Protein AF-A0A7M1PWX0-F1 (afdb_monomer)

Solvent-accessible surface area (backbone atoms only — not comparable to full-atom values): 15291 Å² total; per-residue (Å²): 135,89,79,91,84,85,91,80,89,83,90,82,90,80,91,79,89,76,90,73,91,70,92,72,93,71,89,75,78,78,76,65,87,68,64,78,83,43,59,78,50,74,65,40,50,49,41,42,41,70,54,36,33,81,87,56,74,71,88,86,76,54,69,40,57,57,36,25,55,48,33,40,61,32,26,13,28,59,63,34,69,90,49,68,65,71,74,78,25,64,58,43,74,65,48,28,48,8,37,21,45,44,26,46,77,70,71,73,39,95,39,55,60,69,44,73,69,49,29,50,50,56,35,64,41,43,40,96,89,61,33,38,71,86,45,57,70,76,57,32,39,28,80,100,43,88,62,40,57,49,46,77,77,51,91,72,66,83,78,58,48,86,70,38,36,86,55,56,45,68,54,28,46,50,30,36,39,51,40,44,28,22,47,52,38,33,24,50,74,58,73,64,42,70,70,45,63,78,39,21,26,30,39,46,57,58,34,51,74,74,71,45,62,97,82,44,47,25,38,51,18,26,21,35,34,33,38,40,84,98,48,55,33,68,60,52,46,61,52,39,38,28,14,28,43,10,30,38,34,48,45,96,79,28,25,38,41,21,61,52,97,52,87,44,80,51,109

Secondary structure (DSSP, 8-state):
--------------------------------TTGGGSSPPHHHHHHIIIII-TT--SS---HHHHHHHHHHHHGGG---TT-PPP-SS---HHHHHHHHHHHHHTTS-S-SS--HHHHHHHHHSB-TTS-BTTB-GGGGPPTT-TTHHHHHH---GGGSSTTS-SS-HHHHHHHHHHHHHHHHHHHHHTTSPPEEEEE----HHHHHHTT--TT-GGGGT-EEEEEETTS-HHHHHHHHHTTT-SEEEE-SS-EEEE--SS-EEE-

Nearest PDB structures (foldseek):
  1lbu-assembly1_A  TM=9.040E-01  e=2.452E-13  Streptomyces albus G
  8da2-assembly1_A  TM=6.720E-01  e=4.060E-01  Acinetobacter baumannii
  4xxt-assembly1_A  TM=7.727E-01  e=7.521E-01  Clostridium acetobutylicum ATCC 824

pLDDT: mean 81.63, std 21.68, range [27.86, 98.81]

Structure (mmCIF, N/CA/C/O backbone):
data_AF-A0A7M1PWX0-F1
#
_entry.id   AF-A0A7M1PWX0-F1
#
loop_
_atom_site.group_PDB
_atom_site.id
_atom_site.type_symbol
_atom_site.label_atom_id
_atom_site.label_alt_id
_atom_site.label_comp_id
_atom_site.label_asym_id
_atom_site.label_entity_id
_atom_site.label_seq_id
_atom_site.pdbx_PDB_ins_code
_atom_site.Cartn_x
_atom_site.Cartn_y
_atom_site.Cartn_z
_atom_site.occupancy
_atom_site.B_iso_or_equiv
_atom_site.auth_seq_id
_atom_site.auth_comp_id
_atom_site.auth_asym_id
_atom_site.auth_atom_id
_atom_site.pdbx_PDB_model_num
ATOM 1 N N . MET A 1 1 ? 40.422 -60.542 -54.227 1.00 37.66 1 MET A N 1
ATOM 2 C CA . MET A 1 1 ? 40.991 -61.108 -52.989 1.00 37.66 1 MET A CA 1
ATOM 3 C C . MET A 1 1 ? 39.903 -61.037 -51.916 1.00 37.66 1 MET A C 1
ATOM 5 O O . MET A 1 1 ? 39.468 -59.938 -51.630 1.00 37.66 1 MET A O 1
ATOM 9 N N . HIS A 1 2 ? 39.372 -62.211 -51.530 1.00 35.22 2 HIS A N 1
ATOM 10 C CA . HIS A 1 2 ? 38.538 -62.605 -50.363 1.00 35.22 2 HIS A CA 1
ATOM 11 C C . HIS A 1 2 ? 37.679 -61.579 -49.586 1.00 35.22 2 HIS A C 1
ATOM 13 O O . HIS A 1 2 ? 38.132 -60.493 -49.285 1.00 35.22 2 HIS A O 1
ATOM 19 N N . ARG A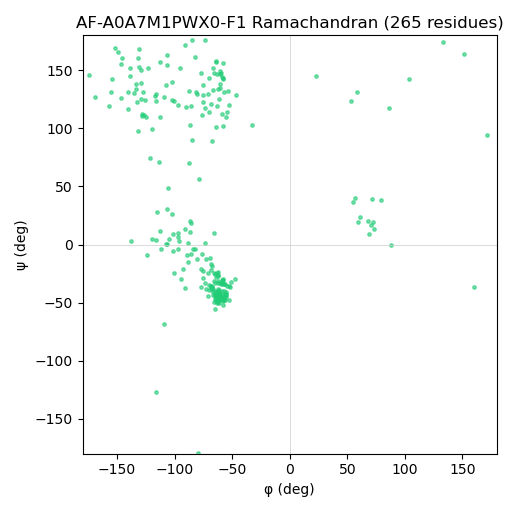 1 3 ? 36.487 -61.874 -49.048 1.00 37.00 3 ARG A N 1
ATOM 20 C CA . ARG A 1 3 ? 35.539 -63.013 -49.016 1.00 37.00 3 ARG A CA 1
ATOM 21 C C . ARG A 1 3 ? 34.306 -62.469 -48.256 1.00 37.00 3 ARG A C 1
ATOM 23 O O . ARG A 1 3 ? 34.465 -61.688 -47.325 1.00 37.00 3 ARG A O 1
ATOM 30 N N . ARG A 1 4 ? 33.091 -62.895 -48.618 1.00 46.12 4 ARG A N 1
ATOM 31 C CA . ARG A 1 4 ? 31.853 -62.671 -47.836 1.00 46.12 4 ARG A CA 1
ATOM 32 C C . ARG A 1 4 ? 31.914 -63.418 -46.500 1.00 46.12 4 ARG A C 1
ATOM 34 O O . ARG A 1 4 ? 32.344 -64.565 -46.533 1.00 46.12 4 ARG A O 1
ATOM 41 N N . VAL A 1 5 ? 31.301 -62.882 -45.437 1.00 42.34 5 VAL A N 1
ATOM 42 C CA . VAL A 1 5 ? 30.575 -63.674 -44.419 1.00 42.34 5 VAL A CA 1
ATOM 43 C C . VAL A 1 5 ? 29.374 -62.867 -43.887 1.00 42.34 5 VAL A C 1
ATOM 45 O O . VAL A 1 5 ? 29.516 -61.723 -43.471 1.00 42.34 5 VAL A O 1
ATOM 48 N N . LYS A 1 6 ? 28.183 -63.480 -43.954 1.00 43.78 6 LYS A N 1
ATOM 49 C CA . LYS A 1 6 ? 26.927 -63.111 -43.268 1.00 43.78 6 LYS A CA 1
ATOM 50 C C . LYS A 1 6 ? 26.850 -63.835 -41.907 1.00 43.78 6 LYS A C 1
ATOM 52 O O . LYS A 1 6 ? 27.563 -64.818 -41.740 1.00 43.78 6 LYS A O 1
ATOM 57 N N . HIS A 1 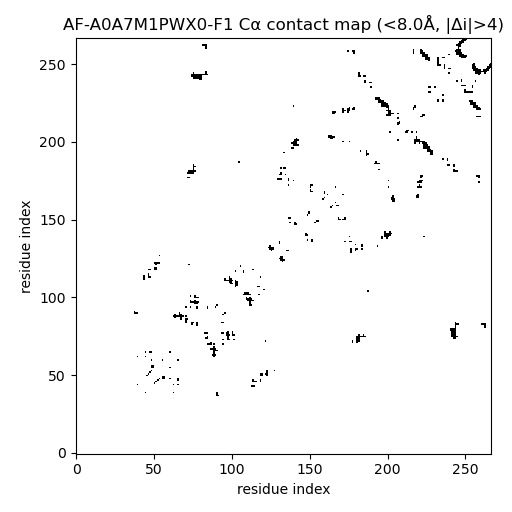7 ? 25.849 -63.460 -41.085 1.00 36.34 7 HIS A N 1
ATOM 58 C CA . HIS A 1 7 ? 25.245 -64.182 -39.927 1.00 36.34 7 HIS A CA 1
ATOM 59 C C . HIS A 1 7 ? 25.698 -63.637 -38.544 1.00 36.34 7 HIS A C 1
ATOM 61 O O . HIS A 1 7 ? 26.853 -63.262 -38.433 1.00 36.34 7 HIS A O 1
ATOM 67 N N . ARG A 1 8 ? 24.927 -63.515 -37.440 1.00 39.69 8 ARG A N 1
ATOM 68 C CA . ARG A 1 8 ? 23.590 -63.928 -36.903 1.00 39.69 8 ARG A CA 1
ATOM 69 C C . ARG A 1 8 ? 23.190 -62.860 -35.846 1.00 39.69 8 ARG A C 1
ATOM 71 O O . ARG A 1 8 ? 24.089 -62.255 -35.284 1.00 39.69 8 ARG A O 1
ATOM 78 N N . ILE A 1 9 ? 21.949 -62.404 -35.652 1.00 32.91 9 ILE A N 1
ATOM 79 C CA . ILE A 1 9 ? 20.767 -63.000 -34.983 1.00 32.91 9 ILE A CA 1
ATOM 80 C C . ILE A 1 9 ? 20.987 -63.510 -33.531 1.00 32.91 9 ILE A C 1
ATOM 82 O O . ILE A 1 9 ? 21.746 -64.448 -33.322 1.00 32.91 9 ILE A O 1
ATOM 86 N N . LEU A 1 10 ? 20.149 -62.950 -32.635 1.00 29.20 10 LEU A N 1
ATOM 87 C CA . LEU A 1 10 ? 19.597 -63.414 -31.338 1.00 29.20 10 LEU A CA 1
ATOM 88 C C . LEU A 1 10 ? 20.361 -63.221 -30.004 1.00 29.20 10 LEU A C 1
ATOM 90 O O . LEU A 1 10 ? 21.365 -63.868 -29.744 1.00 29.20 10 LEU A O 1
ATOM 94 N N . SER A 1 11 ? 19.698 -62.433 -29.140 1.00 31.91 11 SER A N 1
ATOM 95 C CA . SER A 1 11 ? 19.314 -62.682 -27.732 1.00 31.91 11 SER A CA 1
ATOM 96 C C . SER A 1 11 ? 20.359 -63.001 -26.663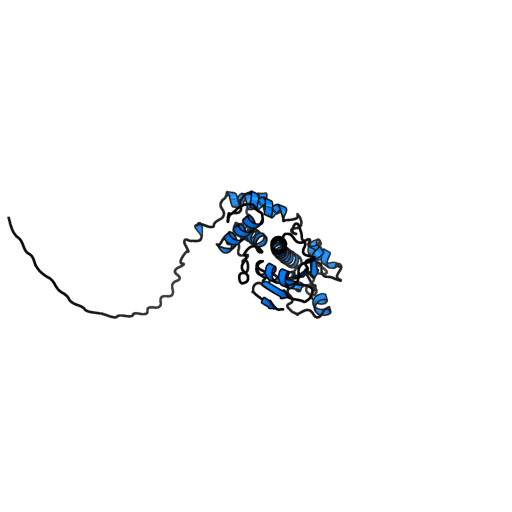 1.00 31.91 11 SER A C 1
ATOM 98 O O . SER A 1 11 ? 21.083 -63.975 -26.787 1.00 31.91 11 SER A O 1
ATOM 100 N N . ILE A 1 12 ? 20.266 -62.296 -25.522 1.00 33.59 12 ILE A N 1
ATOM 101 C CA . ILE A 1 12 ? 20.006 -62.876 -24.185 1.00 33.59 12 ILE A CA 1
ATOM 102 C C . ILE A 1 12 ? 19.708 -61.748 -23.172 1.00 33.59 12 ILE A C 1
ATOM 104 O O . ILE A 1 12 ? 20.459 -60.785 -23.033 1.00 33.59 12 ILE A O 1
ATOM 108 N N . LEU A 1 13 ? 18.570 -61.894 -22.486 1.00 32.25 13 LEU A N 1
ATOM 109 C CA . LEU A 1 13 ? 18.186 -61.229 -21.238 1.00 32.25 13 LEU A CA 1
ATOM 110 C C . LEU A 1 13 ? 19.178 -61.586 -20.116 1.00 32.25 13 LEU A C 1
ATOM 112 O O . LEU A 1 13 ? 19.403 -62.774 -19.903 1.00 32.25 13 LEU A O 1
ATOM 116 N N . LEU A 1 14 ? 19.592 -60.625 -19.285 1.00 29.77 14 LEU A N 1
ATOM 117 C CA . LEU A 1 14 ? 19.627 -60.864 -17.836 1.00 29.77 14 LEU A CA 1
ATOM 118 C C . LEU A 1 14 ? 19.571 -59.552 -17.045 1.00 29.77 14 LEU A C 1
ATOM 120 O O . LEU A 1 14 ? 20.439 -58.690 -17.156 1.00 29.77 14 LEU A O 1
ATOM 124 N N . MET A 1 15 ? 18.519 -59.429 -16.238 1.00 30.41 15 MET A N 1
ATOM 125 C CA . MET A 1 15 ? 18.393 -58.453 -15.163 1.00 30.41 15 MET A CA 1
ATOM 126 C C . MET A 1 15 ? 19.483 -58.679 -14.111 1.00 30.41 15 MET A C 1
ATOM 128 O O . MET A 1 15 ? 19.626 -59.792 -13.614 1.00 30.41 15 MET A O 1
ATOM 132 N N . PHE A 1 16 ? 20.138 -57.605 -13.675 1.00 27.86 16 PHE A N 1
ATOM 133 C CA . PHE A 1 16 ? 20.624 -57.507 -12.302 1.00 27.86 16 PHE A CA 1
ATOM 134 C C . PHE A 1 16 ? 20.105 -56.213 -11.682 1.00 27.86 16 PHE A C 1
ATOM 136 O O . PHE A 1 16 ? 20.463 -55.106 -12.075 1.00 27.86 16 PHE A O 1
ATOM 143 N N . PHE A 1 17 ? 19.212 -56.397 -10.716 1.00 29.45 17 PHE A N 1
ATOM 144 C CA . PHE A 1 17 ? 18.796 -55.405 -9.741 1.00 29.45 17 PHE A CA 1
ATOM 145 C C . PHE A 1 17 ? 19.950 -55.244 -8.744 1.00 29.45 17 PHE A C 1
ATOM 147 O O . PHE A 1 17 ? 20.278 -56.198 -8.045 1.00 29.45 17 PHE A O 1
ATOM 154 N N . ILE A 1 18 ? 20.547 -54.057 -8.645 1.00 30.80 18 ILE A N 1
ATOM 155 C CA . ILE A 1 18 ? 21.206 -53.622 -7.410 1.00 30.80 18 ILE A CA 1
ATOM 156 C C . ILE A 1 18 ? 20.710 -52.209 -7.129 1.00 30.80 18 ILE A C 1
ATOM 158 O O . ILE A 1 18 ? 21.177 -51.227 -7.699 1.00 30.80 18 ILE A O 1
ATOM 162 N N . ALA A 1 19 ? 19.714 -52.138 -6.251 1.00 31.84 19 ALA A N 1
ATOM 163 C CA . ALA A 1 19 ? 19.456 -50.946 -5.475 1.00 31.84 19 ALA A CA 1
ATOM 164 C C . ALA A 1 19 ? 20.603 -50.805 -4.469 1.00 31.84 19 ALA A C 1
ATOM 166 O O . ALA A 1 19 ? 20.750 -51.628 -3.567 1.00 31.84 19 ALA A O 1
ATOM 167 N N . THR A 1 20 ? 21.406 -49.760 -4.615 1.00 32.62 20 THR A N 1
ATOM 168 C CA . THR A 1 20 ? 22.277 -49.269 -3.549 1.00 32.62 20 THR A CA 1
ATOM 169 C C . THR A 1 20 ? 21.878 -47.840 -3.232 1.00 32.62 20 THR A C 1
ATOM 171 O O . THR A 1 20 ? 22.253 -46.880 -3.898 1.00 32.62 20 THR A O 1
ATOM 174 N N . THR A 1 21 ? 21.092 -47.703 -2.169 1.00 33.84 21 THR A N 1
ATOM 175 C CA . THR A 1 21 ? 21.090 -46.506 -1.336 1.00 33.84 21 THR A CA 1
ATOM 176 C C . THR A 1 21 ? 22.516 -46.232 -0.868 1.00 33.84 21 THR A C 1
ATOM 178 O O . THR A 1 21 ? 23.060 -46.991 -0.068 1.00 33.84 21 THR A O 1
ATOM 181 N N . LEU A 1 22 ? 23.093 -45.122 -1.322 1.00 30.34 22 LEU A N 1
ATOM 182 C CA . LEU A 1 22 ? 24.137 -44.423 -0.587 1.00 30.34 22 LEU A CA 1
ATOM 183 C C . LEU A 1 22 ? 23.714 -42.969 -0.397 1.00 30.34 22 LEU A C 1
ATOM 185 O O . LEU A 1 22 ? 23.661 -42.173 -1.332 1.00 30.34 22 LEU A O 1
ATOM 189 N N . LEU A 1 23 ? 23.406 -42.660 0.861 1.00 37.38 23 LEU A N 1
ATOM 190 C CA . LEU A 1 23 ? 23.472 -41.325 1.428 1.00 37.38 23 LEU A CA 1
ATOM 191 C C . LEU A 1 23 ? 24.863 -40.744 1.157 1.00 37.38 23 LEU A C 1
ATOM 193 O O . LEU A 1 23 ? 25.857 -41.271 1.649 1.00 37.38 23 LEU A O 1
ATOM 197 N N . PHE A 1 24 ? 24.915 -39.624 0.445 1.00 33.78 24 PHE A N 1
ATOM 198 C CA . PHE A 1 24 ? 26.012 -38.675 0.572 1.00 33.78 24 PHE A CA 1
ATOM 199 C C . PHE A 1 24 ? 25.434 -37.286 0.820 1.00 33.78 24 PHE A C 1
ATOM 201 O O . PHE A 1 24 ? 24.771 -36.688 -0.025 1.00 33.78 24 PHE A O 1
ATOM 208 N N . ALA A 1 25 ? 25.686 -36.799 2.034 1.00 41.44 25 ALA A N 1
ATOM 209 C CA . ALA A 1 25 ? 25.627 -35.394 2.374 1.00 41.44 25 ALA A CA 1
ATOM 210 C C . ALA A 1 25 ? 26.661 -34.648 1.521 1.00 41.44 25 ALA A C 1
ATOM 212 O O . ALA A 1 25 ? 27.840 -34.992 1.512 1.00 41.44 25 ALA A O 1
ATOM 213 N N . GLY A 1 26 ? 26.213 -33.636 0.792 1.00 31.02 26 GLY A N 1
ATOM 214 C CA . GLY A 1 26 ? 27.075 -32.840 -0.069 1.00 31.02 26 GLY A CA 1
ATOM 215 C C . GLY A 1 26 ? 26.221 -31.924 -0.918 1.00 31.02 26 GLY A C 1
ATOM 216 O O . GLY A 1 26 ? 25.692 -32.332 -1.945 1.00 31.02 26 GLY A O 1
ATOM 217 N N . GLY A 1 27 ? 26.025 -30.698 -0.437 1.00 45.41 27 GLY A N 1
ATOM 218 C CA . GLY A 1 27 ? 25.227 -29.691 -1.116 1.00 45.41 27 GLY A CA 1
ATOM 219 C C . GLY A 1 27 ? 25.723 -29.448 -2.536 1.00 45.41 27 GLY A C 1
ATOM 220 O O . GLY A 1 27 ? 26.750 -28.810 -2.745 1.00 45.41 27 GLY A O 1
ATOM 221 N N . VAL A 1 28 ? 24.938 -29.885 -3.515 1.00 32.72 28 VAL A N 1
ATOM 222 C CA . VAL A 1 28 ? 24.988 -29.313 -4.853 1.00 32.72 28 VAL A CA 1
ATOM 223 C C . VAL A 1 28 ? 24.054 -28.112 -4.828 1.00 32.72 28 VAL A C 1
ATOM 225 O O . VAL A 1 28 ? 22.831 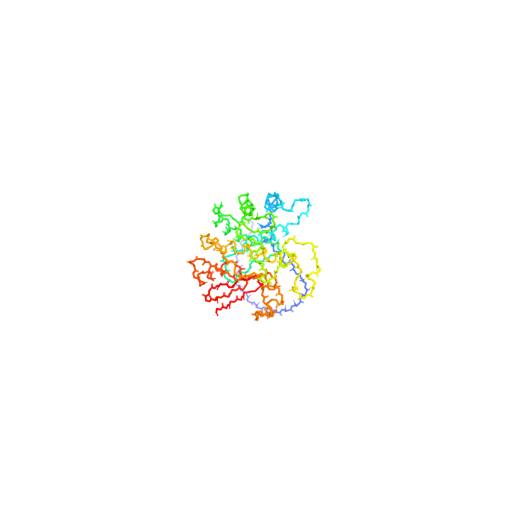-28.244 -4.853 1.00 32.72 28 VAL A O 1
ATOM 228 N N . LYS A 1 29 ? 24.643 -26.914 -4.751 1.00 40.97 29 LYS A N 1
ATOM 229 C CA . LYS A 1 29 ? 23.961 -25.697 -5.187 1.00 40.97 29 LYS A CA 1
ATOM 230 C C . LYS A 1 29 ? 23.602 -25.906 -6.654 1.00 40.97 29 LYS A C 1
ATOM 232 O O . LYS A 1 29 ? 24.452 -25.751 -7.526 1.00 40.97 29 LYS A O 1
ATOM 237 N N . VAL A 1 30 ? 22.341 -26.220 -6.925 1.00 37.59 30 VAL A N 1
ATOM 238 C CA . VAL A 1 30 ? 21.757 -25.920 -8.228 1.00 37.59 30 VAL A CA 1
ATOM 239 C C . VAL A 1 30 ? 21.693 -24.396 -8.292 1.00 37.59 30 VAL A C 1
ATOM 241 O O . VAL A 1 30 ? 20.751 -23.768 -7.812 1.00 37.59 30 VAL A O 1
ATOM 244 N N . ALA A 1 31 ? 22.766 -23.775 -8.782 1.00 39.81 31 ALA A N 1
ATOM 245 C CA . ALA A 1 31 ? 22.735 -22.382 -9.182 1.00 39.81 31 ALA A CA 1
ATOM 246 C C . ALA A 1 31 ? 21.752 -22.294 -10.355 1.00 39.81 31 ALA A C 1
ATOM 248 O O . ALA A 1 31 ? 22.050 -22.703 -11.474 1.00 39.81 31 ALA A O 1
ATOM 249 N N . ASN A 1 32 ? 20.539 -21.842 -10.048 1.00 38.44 32 ASN A N 1
ATOM 250 C CA . ASN A 1 32 ? 19.456 -21.671 -11.000 1.00 38.44 32 ASN A CA 1
ATOM 251 C C . ASN A 1 32 ? 19.899 -20.697 -12.103 1.00 38.44 32 ASN A C 1
ATOM 253 O O . ASN A 1 32 ? 20.034 -19.499 -11.861 1.00 38.44 32 ASN A O 1
ATOM 257 N N . ALA A 1 33 ? 20.057 -21.194 -13.329 1.00 37.03 33 ALA A N 1
ATOM 258 C CA . ALA A 1 33 ? 20.330 -20.405 -14.532 1.00 37.03 33 ALA A CA 1
ATOM 259 C C . ALA A 1 33 ? 19.167 -19.459 -14.941 1.00 37.03 33 ALA A C 1
ATOM 261 O O . ALA A 1 33 ? 19.192 -18.873 -16.016 1.00 37.03 33 ALA A O 1
ATOM 262 N N . GLN A 1 34 ? 18.146 -19.289 -14.089 1.00 38.09 34 GLN A N 1
ATOM 263 C CA . GLN A 1 34 ? 17.049 -18.328 -14.261 1.00 38.09 34 GLN A CA 1
ATOM 264 C C . GLN A 1 34 ? 17.338 -16.933 -13.678 1.00 38.09 34 GLN A C 1
ATOM 266 O O . GLN A 1 34 ? 16.621 -15.989 -14.003 1.00 38.09 34 GLN A O 1
ATOM 271 N N . SER A 1 35 ? 18.357 -16.760 -12.828 1.00 45.56 35 SER A N 1
ATOM 272 C CA . SER A 1 35 ? 18.594 -15.478 -12.142 1.00 45.56 35 SER A CA 1
ATOM 273 C C . SER A 1 35 ? 19.201 -14.382 -13.029 1.00 45.56 35 SER A C 1
ATOM 275 O O . SER A 1 35 ? 19.017 -13.203 -12.734 1.00 45.56 35 SER A O 1
ATOM 277 N N . SER A 1 36 ? 19.872 -14.731 -14.131 1.00 50.00 36 SER A N 1
ATOM 278 C CA . SER A 1 36 ? 20.544 -13.762 -15.013 1.00 50.00 36 SER A CA 1
ATOM 279 C C . SER A 1 36 ? 19.600 -12.986 -15.941 1.00 50.00 36 SER A C 1
ATOM 281 O O . SER A 1 36 ? 19.959 -11.899 -16.383 1.00 50.00 36 SER A O 1
ATOM 283 N N . ASN A 1 37 ? 18.392 -13.490 -16.216 1.00 59.25 37 ASN A N 1
ATOM 284 C CA . ASN A 1 37 ? 17.471 -12.874 -17.185 1.00 59.25 37 ASN A CA 1
ATOM 285 C C . ASN A 1 37 ? 16.580 -11.766 -16.606 1.00 59.25 37 ASN A C 1
ATOM 287 O O . ASN A 1 37 ? 15.891 -11.084 -17.364 1.00 59.25 37 ASN A O 1
ATOM 291 N N . TYR A 1 38 ? 16.586 -11.577 -15.285 1.00 66.81 38 TYR A N 1
ATOM 292 C CA . TYR A 1 38 ? 15.726 -10.596 -14.620 1.00 66.81 38 TYR A CA 1
ATOM 293 C C . TYR A 1 38 ? 16.489 -9.515 -13.846 1.00 66.81 38 TYR A C 1
ATOM 295 O O . TYR A 1 38 ? 15.866 -8.683 -13.191 1.00 66.81 38 TYR A O 1
ATOM 303 N N . ALA A 1 39 ? 17.822 -9.502 -13.926 1.00 78.81 39 ALA A N 1
ATOM 304 C CA . ALA A 1 39 ? 18.622 -8.422 -13.361 1.00 78.81 39 ALA A CA 1
ATOM 305 C C . ALA A 1 39 ? 18.250 -7.076 -14.001 1.00 78.81 39 ALA A C 1
ATOM 307 O O . ALA A 1 39 ? 17.917 -7.010 -15.190 1.00 78.81 39 ALA A O 1
ATOM 308 N N . LEU A 1 40 ? 18.336 -5.994 -13.225 1.00 81.38 40 LEU A N 1
ATOM 309 C CA . LEU A 1 40 ? 18.126 -4.660 -13.774 1.00 81.38 40 LEU A CA 1
ATOM 310 C C . LEU A 1 40 ? 19.255 -4.326 -14.757 1.00 81.38 40 LEU A C 1
ATOM 312 O O . LEU A 1 40 ? 20.442 -4.468 -14.445 1.00 81.38 40 LEU A O 1
ATOM 316 N N . SER A 1 41 ? 18.901 -3.813 -15.933 1.00 83.69 41 SER A N 1
ATOM 317 C CA . SER A 1 41 ? 19.876 -3.208 -16.839 1.00 83.69 41 SER A CA 1
ATOM 318 C C . SER A 1 41 ? 20.502 -1.957 -16.211 1.00 83.69 41 SER A C 1
ATOM 320 O O . SER A 1 41 ? 19.910 -1.307 -15.345 1.00 83.69 41 SER A O 1
ATOM 322 N N . SER A 1 42 ? 21.690 -1.560 -16.676 1.00 83.88 42 SER A N 1
ATOM 323 C CA . SER A 1 42 ? 22.338 -0.315 -16.229 1.00 83.88 42 SER A CA 1
ATOM 324 C C . SER A 1 42 ? 21.445 0.916 -16.432 1.00 83.88 42 SER A C 1
ATOM 326 O O . SER A 1 42 ? 21.460 1.828 -15.608 1.00 83.88 42 SER A O 1
ATOM 328 N N . TYR A 1 43 ? 20.632 0.918 -17.493 1.00 80.50 43 TYR A N 1
ATOM 329 C CA . TYR A 1 43 ? 19.650 1.967 -17.760 1.00 80.50 43 TYR A CA 1
ATOM 330 C C . TYR A 1 43 ? 18.540 1.998 -16.701 1.00 80.50 43 TYR A C 1
ATOM 332 O O . TYR A 1 43 ? 18.284 3.050 -16.123 1.00 80.50 43 TYR A O 1
ATOM 340 N N . GLU A 1 44 ? 17.930 0.854 -16.378 1.00 81.62 44 GLU A N 1
ATOM 341 C CA . GLU A 1 44 ? 16.887 0.777 -15.344 1.00 81.62 44 GLU A CA 1
ATOM 342 C C . GLU A 1 44 ? 17.425 1.178 -13.964 1.00 81.62 44 GLU A C 1
ATOM 344 O O . GLU A 1 44 ? 16.768 1.926 -13.241 1.00 81.62 44 GLU A O 1
ATOM 349 N N . LYS A 1 45 ? 18.649 0.758 -13.613 1.00 80.50 45 LYS A N 1
ATOM 350 C CA . LYS A 1 45 ? 19.318 1.194 -12.374 1.00 80.50 45 LYS A CA 1
ATOM 351 C C . LYS A 1 45 ? 19.457 2.712 -12.323 1.00 80.50 45 LYS A C 1
ATOM 353 O O . LYS A 1 45 ? 19.136 3.324 -11.306 1.00 80.50 45 LYS A O 1
ATOM 358 N N . ASN A 1 46 ? 19.897 3.315 -13.428 1.00 79.31 46 ASN A N 1
ATOM 359 C CA . ASN A 1 46 ? 20.057 4.759 -13.529 1.00 79.31 46 ASN A CA 1
ATOM 360 C C . ASN A 1 46 ? 18.711 5.497 -13.418 1.00 79.31 46 ASN A C 1
ATOM 362 O O . ASN A 1 46 ? 18.630 6.476 -12.676 1.00 79.31 46 ASN A O 1
ATOM 366 N N . LEU A 1 47 ? 17.657 5.008 -14.084 1.00 80.00 47 LEU A N 1
ATOM 367 C CA . LEU A 1 47 ? 16.305 5.565 -13.968 1.00 80.00 47 LEU A CA 1
ATOM 368 C C . LEU A 1 47 ? 15.802 5.518 -12.524 1.00 80.00 47 LEU A C 1
ATOM 370 O O . LEU A 1 47 ? 15.272 6.506 -12.020 1.00 80.00 47 LEU A O 1
ATOM 374 N N . LEU A 1 48 ? 15.969 4.381 -11.849 1.00 79.06 48 LEU A N 1
ATOM 375 C CA . LEU A 1 48 ? 15.508 4.216 -10.475 1.00 79.06 48 LEU A CA 1
ATOM 376 C C . LEU A 1 48 ? 16.242 5.155 -9.515 1.00 79.06 48 LEU A C 1
ATOM 378 O O . LEU A 1 48 ? 15.600 5.875 -8.756 1.00 79.06 48 LEU A O 1
ATOM 382 N N . GLN A 1 49 ? 17.572 5.207 -9.596 1.00 76.38 49 GLN A N 1
ATOM 383 C CA . GLN A 1 49 ? 18.396 6.056 -8.729 1.00 76.38 49 GLN A CA 1
ATOM 384 C C . GLN A 1 49 ? 18.151 7.551 -8.946 1.00 76.38 49 GLN A C 1
ATOM 386 O O . GLN A 1 49 ? 18.059 8.309 -7.986 1.00 76.38 49 GLN A O 1
ATOM 391 N N . ASN A 1 50 ? 18.068 7.991 -10.202 1.00 70.50 50 ASN A N 1
ATOM 392 C CA . ASN A 1 50 ? 18.123 9.421 -10.516 1.00 70.50 50 ASN A CA 1
ATOM 393 C C . ASN A 1 50 ? 16.758 10.042 -10.780 1.00 70.50 50 ASN A C 1
ATOM 395 O O . ASN A 1 50 ? 16.598 11.255 -10.630 1.00 70.50 50 ASN A O 1
ATOM 399 N N . LEU A 1 51 ? 15.785 9.228 -11.185 1.00 66.56 51 LEU A N 1
ATOM 400 C CA . LEU A 1 51 ? 14.435 9.689 -11.446 1.00 66.56 51 LEU A CA 1
ATOM 401 C C . LEU A 1 51 ? 13.513 9.160 -10.367 1.00 66.56 51 LEU A C 1
ATOM 403 O O . LEU A 1 51 ? 13.066 9.978 -9.577 1.00 66.56 51 LEU A O 1
ATOM 407 N N . ALA A 1 52 ? 13.247 7.855 -10.296 1.00 63.38 52 ALA A N 1
ATOM 408 C CA . ALA A 1 52 ? 12.152 7.317 -9.479 1.00 63.38 52 ALA A CA 1
ATOM 409 C C . ALA A 1 52 ? 12.298 7.552 -7.961 1.00 63.38 52 ALA A C 1
ATOM 411 O O . ALA A 1 52 ? 11.293 7.548 -7.257 1.00 63.38 52 ALA A O 1
ATOM 412 N N . PHE A 1 53 ? 13.520 7.741 -7.445 1.00 72.12 53 PHE A N 1
ATOM 413 C CA . PHE A 1 53 ? 13.790 7.858 -6.008 1.00 72.12 53 PHE A CA 1
ATOM 414 C C . PHE A 1 53 ? 14.464 9.190 -5.659 1.00 72.12 53 PHE A C 1
ATOM 416 O O . PHE A 1 53 ? 15.649 9.248 -5.334 1.00 72.12 53 PHE A O 1
ATOM 423 N N . LYS A 1 54 ? 13.685 10.282 -5.672 1.00 62.38 54 LYS A N 1
ATOM 424 C CA . LYS A 1 54 ? 14.156 11.669 -5.437 1.00 62.38 54 LYS A CA 1
ATOM 425 C C . LYS A 1 54 ? 15.067 11.851 -4.207 1.00 62.38 54 LYS A C 1
ATOM 427 O O . LYS A 1 54 ? 15.908 12.750 -4.225 1.00 62.38 54 LYS A O 1
ATOM 432 N N . GLY A 1 55 ? 14.900 11.034 -3.160 1.00 60.06 55 GLY A N 1
ATOM 433 C CA . GLY A 1 55 ? 15.680 11.082 -1.914 1.00 60.06 55 GLY A CA 1
ATOM 434 C C . GLY A 1 55 ? 16.958 10.231 -1.886 1.00 60.06 55 GLY A C 1
ATOM 435 O O . GLY A 1 55 ? 17.734 10.355 -0.946 1.00 60.06 55 GLY A O 1
ATOM 436 N N . TRP A 1 56 ? 17.198 9.380 -2.888 1.00 61.34 56 TRP A N 1
ATOM 437 C CA . TRP A 1 56 ? 18.334 8.446 -2.948 1.00 61.34 56 TRP A CA 1
ATOM 438 C C . TRP A 1 56 ? 19.400 8.927 -3.943 1.00 61.34 56 TRP A C 1
ATOM 440 O O . TRP A 1 56 ? 19.866 8.187 -4.806 1.00 61.34 56 TRP A O 1
ATOM 450 N N . LYS A 1 57 ? 19.784 10.203 -3.836 1.00 55.91 57 LYS A N 1
ATOM 451 C CA . LYS A 1 57 ? 20.832 10.803 -4.672 1.00 55.91 57 LYS A CA 1
ATOM 452 C C . LYS A 1 57 ? 22.209 10.547 -4.049 1.00 55.91 57 LYS A C 1
ATOM 454 O O . LYS A 1 57 ? 22.467 11.005 -2.941 1.00 55.91 57 LYS A O 1
ATOM 459 N N . GLY A 1 58 ? 23.095 9.843 -4.758 1.00 55.03 58 GLY A N 1
ATOM 460 C CA . GLY A 1 58 ? 24.472 9.565 -4.322 1.00 55.03 58 GLY A CA 1
ATOM 461 C C . GLY A 1 58 ? 25.039 8.255 -4.888 1.00 55.03 58 GLY A C 1
ATOM 462 O O . GLY A 1 58 ? 24.296 7.415 -5.391 1.00 55.03 58 GLY A O 1
ATOM 463 N N . PHE A 1 59 ? 26.363 8.074 -4.826 1.00 53.88 59 PHE A N 1
ATOM 464 C CA . PHE A 1 59 ? 27.033 6.842 -5.268 1.00 53.88 59 PHE A CA 1
ATOM 465 C C . PHE A 1 59 ? 26.874 5.709 -4.223 1.00 53.88 59 PHE A C 1
ATOM 467 O O . PHE A 1 59 ? 26.865 5.982 -3.026 1.00 53.88 59 PHE A O 1
ATOM 474 N N . ASN A 1 60 ? 26.798 4.445 -4.680 1.00 65.19 60 ASN A N 1
ATOM 475 C CA . ASN A 1 60 ? 26.696 3.186 -3.899 1.00 65.19 60 ASN A CA 1
ATOM 476 C C . ASN A 1 60 ? 25.326 2.761 -3.317 1.00 65.19 60 ASN A C 1
ATOM 478 O O . ASN A 1 60 ? 25.264 2.139 -2.257 1.00 65.19 60 ASN A O 1
ATOM 482 N N . VAL A 1 61 ? 24.219 2.966 -4.036 1.00 76.56 61 VAL A N 1
ATOM 483 C CA . VAL A 1 61 ? 22.964 2.251 -3.725 1.00 76.56 61 VAL A CA 1
ATOM 484 C C . VAL A 1 61 ? 23.037 0.793 -4.209 1.00 76.56 61 VAL A C 1
ATOM 486 O O . VAL A 1 61 ? 23.328 0.558 -5.385 1.00 76.56 61 VAL A O 1
ATOM 489 N N . ARG A 1 62 ? 22.731 -0.193 -3.347 1.00 85.50 62 ARG A N 1
ATOM 490 C CA . ARG A 1 62 ? 22.679 -1.609 -3.762 1.00 85.50 62 ARG A CA 1
ATOM 491 C C . ARG A 1 62 ? 21.475 -1.853 -4.668 1.00 85.50 62 ARG A C 1
ATOM 493 O O . ARG A 1 62 ? 20.386 -1.346 -4.423 1.00 85.50 62 ARG A O 1
ATOM 500 N N . GLU A 1 63 ? 21.645 -2.709 -5.672 1.00 85.69 63 GLU A N 1
ATOM 501 C CA . GLU A 1 63 ? 20.560 -3.088 -6.588 1.00 85.69 63 GLU A CA 1
ATOM 502 C C . GLU A 1 63 ? 19.335 -3.644 -5.847 1.00 85.69 63 GLU A C 1
ATOM 504 O O . GLU A 1 63 ? 18.211 -3.247 -6.141 1.00 85.69 63 GLU A O 1
ATOM 509 N N . ALA A 1 64 ? 19.556 -4.487 -4.836 1.00 88.44 64 ALA A N 1
ATOM 510 C CA . ALA A 1 64 ? 18.484 -5.051 -4.020 1.00 88.44 64 ALA A CA 1
ATOM 511 C C . ALA A 1 64 ? 17.645 -3.975 -3.310 1.00 88.44 64 ALA A C 1
ATOM 513 O O . ALA A 1 64 ? 16.436 -4.135 -3.174 1.00 88.44 64 ALA A O 1
ATOM 514 N N . ASP A 1 65 ? 18.256 -2.857 -2.906 1.00 87.19 65 ASP A N 1
ATOM 515 C CA . ASP A 1 65 ? 17.530 -1.766 -2.255 1.00 87.19 65 ASP A CA 1
ATOM 516 C C . ASP A 1 65 ? 16.654 -1.001 -3.263 1.00 87.19 65 ASP A C 1
ATOM 518 O O . ASP A 1 65 ? 15.507 -0.673 -2.962 1.00 87.19 65 ASP A O 1
ATOM 522 N N . LEU A 1 66 ? 17.145 -0.792 -4.494 1.00 88.25 66 LEU A N 1
ATOM 523 C CA . LEU A 1 66 ? 16.337 -0.216 -5.580 1.00 88.25 66 LEU A CA 1
ATOM 524 C C . LEU A 1 66 ? 15.141 -1.105 -5.910 1.00 88.25 66 LEU A C 1
ATOM 526 O O . LEU A 1 66 ? 14.030 -0.613 -6.099 1.00 88.25 66 LEU A O 1
ATOM 530 N N . ILE A 1 67 ? 15.374 -2.416 -5.984 1.00 92.12 67 ILE A N 1
ATOM 531 C CA . ILE A 1 67 ? 14.323 -3.388 -6.267 1.00 92.12 67 ILE A CA 1
ATOM 532 C C . ILE A 1 67 ? 13.300 -3.389 -5.133 1.00 92.12 67 ILE A C 1
ATOM 534 O O . ILE A 1 67 ? 12.114 -3.280 -5.420 1.00 92.12 67 ILE A O 1
ATOM 538 N N . ALA A 1 68 ? 13.727 -3.429 -3.869 1.00 93.38 68 ALA A N 1
ATOM 539 C CA . ALA A 1 68 ? 12.823 -3.366 -2.720 1.00 93.38 68 ALA A CA 1
ATOM 540 C C . ALA A 1 68 ? 11.946 -2.104 -2.744 1.00 93.38 68 ALA A C 1
ATOM 542 O O . ALA A 1 68 ? 10.742 -2.164 -2.488 1.00 93.38 68 ALA A O 1
ATOM 543 N N . GLU A 1 69 ? 12.516 -0.965 -3.130 1.00 93.56 69 GLU A N 1
ATOM 544 C CA . GLU A 1 69 ? 11.767 0.276 -3.296 1.00 93.56 69 GLU A CA 1
ATOM 545 C C . GLU A 1 69 ? 10.773 0.220 -4.471 1.00 93.56 69 GLU A C 1
ATOM 547 O O . GLU A 1 69 ? 9.655 0.724 -4.335 1.00 93.56 69 GLU A O 1
ATOM 552 N N . VAL A 1 70 ? 11.095 -0.440 -5.590 1.00 95.56 70 VAL A N 1
ATOM 553 C CA . VAL A 1 70 ? 10.096 -0.734 -6.638 1.00 95.56 70 VAL A CA 1
ATOM 554 C C . VAL A 1 70 ? 8.994 -1.628 -6.079 1.00 95.56 70 VAL A C 1
ATOM 556 O O . VAL A 1 70 ? 7.819 -1.292 -6.220 1.00 95.56 70 VAL A O 1
ATOM 559 N N . GLN A 1 71 ? 9.356 -2.723 -5.405 1.00 97.31 71 GLN A N 1
ATOM 560 C CA . GLN A 1 71 ? 8.422 -3.702 -4.848 1.00 97.31 71 GLN A CA 1
ATOM 561 C C . GLN A 1 71 ? 7.403 -3.049 -3.912 1.00 97.31 71 GLN A C 1
ATOM 563 O O . GLN A 1 71 ? 6.219 -3.359 -3.995 1.00 97.31 71 GLN A O 1
ATOM 568 N N . ILE A 1 72 ? 7.827 -2.095 -3.077 1.00 96.81 72 ILE A N 1
ATOM 569 C CA . ILE A 1 72 ? 6.929 -1.319 -2.211 1.00 96.81 72 ILE A CA 1
ATOM 570 C C . ILE A 1 72 ? 5.897 -0.543 -3.031 1.00 96.81 72 ILE A C 1
ATOM 572 O O . ILE A 1 72 ? 4.705 -0.603 -2.721 1.00 96.81 72 ILE A O 1
ATOM 576 N N . ARG A 1 73 ? 6.340 0.155 -4.082 1.00 97.50 73 ARG A N 1
ATOM 577 C CA . ARG A 1 73 ? 5.481 1.039 -4.879 1.00 97.50 73 ARG A CA 1
ATOM 578 C C . ARG A 1 73 ? 4.540 0.284 -5.811 1.00 97.50 73 ARG A C 1
ATOM 580 O O . ARG A 1 73 ? 3.430 0.740 -6.071 1.00 97.50 73 ARG A O 1
ATOM 587 N N . VAL A 1 74 ? 4.941 -0.904 -6.263 1.00 97.94 74 VAL A N 1
ATOM 588 C CA . VAL A 1 74 ? 4.088 -1.773 -7.087 1.00 97.94 74 VAL A CA 1
ATOM 589 C C . VAL A 1 74 ? 3.343 -2.841 -6.282 1.00 97.94 74 VAL A C 1
ATOM 591 O O . VAL A 1 74 ? 2.612 -3.636 -6.864 1.00 97.94 74 VAL A O 1
ATOM 594 N N . ALA A 1 75 ? 3.464 -2.865 -4.950 1.00 97.56 75 ALA A N 1
ATOM 595 C CA . ALA A 1 75 ? 2.957 -3.965 -4.127 1.00 97.56 75 ALA A CA 1
ATOM 596 C C . ALA A 1 75 ? 1.459 -4.240 -4.299 1.00 97.56 75 ALA A C 1
ATOM 598 O O . ALA A 1 75 ? 1.018 -5.383 -4.234 1.00 97.56 75 ALA A O 1
ATOM 599 N N . GLY A 1 76 ? 0.664 -3.198 -4.541 1.00 97.69 76 GLY A N 1
ATOM 600 C CA . GLY A 1 76 ? -0.770 -3.333 -4.771 1.00 97.69 76 GLY A CA 1
ATOM 601 C C . GLY A 1 76 ? -1.154 -3.915 -6.136 1.00 97.69 76 GLY A C 1
ATOM 602 O O . GLY A 1 76 ? -2.345 -4.034 -6.403 1.00 97.69 76 GLY A O 1
ATOM 603 N N . TRP A 1 77 ? -0.194 -4.270 -6.994 1.00 97.75 77 TRP A N 1
ATOM 604 C CA . TRP A 1 77 ? -0.413 -4.688 -8.385 1.00 97.75 77 TRP A CA 1
ATOM 605 C C . TRP A 1 77 ? -0.093 -6.161 -8.659 1.00 97.75 77 TRP A C 1
ATOM 607 O O . TRP A 1 77 ? -0.077 -6.582 -9.813 1.00 97.75 77 TRP A O 1
ATOM 617 N N . VAL A 1 78 ? 0.109 -6.979 -7.620 1.00 91.88 78 VAL A N 1
ATOM 618 C CA . VAL A 1 78 ? 0.249 -8.442 -7.774 1.00 91.88 78 VAL A CA 1
ATOM 619 C C . VAL A 1 78 ? -1.002 -9.059 -8.424 1.00 91.88 78 VAL A C 1
ATOM 621 O O . VAL A 1 78 ? -0.870 -9.979 -9.230 1.00 91.88 78 VAL A O 1
ATOM 624 N N . ASN A 1 79 ? -2.189 -8.495 -8.145 1.00 90.06 79 ASN A N 1
ATOM 625 C CA . ASN A 1 79 ? -3.495 -8.875 -8.708 1.00 90.06 79 ASN A CA 1
ATOM 626 C C . ASN A 1 79 ? -3.868 -10.349 -8.481 1.00 90.06 79 ASN A C 1
ATOM 628 O O . ASN A 1 79 ? -4.432 -11.004 -9.352 1.00 90.06 79 ASN A O 1
ATOM 632 N N . ASN A 1 80 ? -3.559 -10.861 -7.291 1.00 86.12 80 ASN A N 1
ATOM 633 C CA . ASN A 1 80 ? -3.908 -12.208 -6.856 1.00 86.12 80 ASN A CA 1
ATOM 634 C C . ASN A 1 80 ? -4.317 -12.165 -5.374 1.00 86.12 80 ASN A C 1
ATOM 636 O O . ASN A 1 80 ? -3.627 -11.551 -4.562 1.00 86.12 80 ASN A O 1
ATOM 640 N N . ALA A 1 81 ? -5.456 -12.773 -5.037 1.00 80.81 81 ALA A N 1
ATOM 641 C CA . ALA A 1 81 ? -6.055 -12.704 -3.703 1.00 80.81 81 ALA A CA 1
ATOM 642 C C . ALA A 1 81 ? -5.289 -13.475 -2.619 1.00 80.81 81 ALA A C 1
ATOM 644 O O . ALA A 1 81 ? -5.388 -13.120 -1.435 1.00 80.81 81 ALA A O 1
ATOM 645 N N . ASP A 1 82 ? -4.526 -14.482 -3.044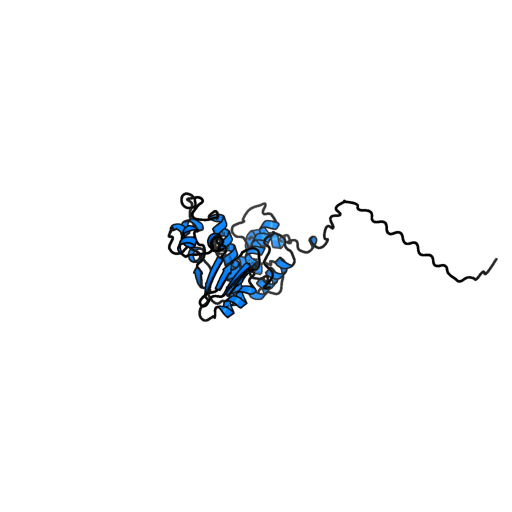 1.00 82.56 82 ASP A N 1
ATOM 646 C CA . ASP A 1 82 ? -3.811 -15.421 -2.179 1.00 82.56 82 ASP A CA 1
ATOM 647 C C . ASP A 1 82 ? -2.294 -15.185 -2.176 1.00 82.56 82 ASP A C 1
ATOM 649 O O . ASP A 1 82 ? -1.551 -15.881 -1.487 1.00 82.56 82 ASP A O 1
ATOM 653 N N . GLU A 1 83 ? -1.822 -14.183 -2.921 1.00 89.38 83 GLU A N 1
ATOM 654 C CA . GLU A 1 83 ? -0.404 -13.871 -3.059 1.00 89.38 83 GLU A CA 1
ATOM 655 C C . GLU A 1 83 ? -0.098 -12.479 -2.507 1.00 89.38 83 GLU A C 1
ATOM 657 O O . GLU A 1 83 ? -0.724 -11.479 -2.870 1.00 89.38 83 GLU A O 1
ATOM 662 N N . LEU A 1 84 ? 0.892 -12.417 -1.620 1.00 93.88 84 LEU A N 1
ATOM 663 C CA . LEU A 1 84 ? 1.394 -11.168 -1.071 1.00 93.88 84 LEU A CA 1
ATOM 664 C C . LEU A 1 84 ? 2.701 -10.798 -1.764 1.00 93.88 84 LEU A C 1
ATOM 666 O O . LEU A 1 84 ? 3.537 -11.658 -2.017 1.00 93.88 84 LEU A O 1
ATOM 670 N N . MET A 1 85 ? 2.866 -9.509 -2.045 1.00 95.31 85 MET A N 1
ATOM 671 C CA . MET A 1 85 ? 4.106 -8.964 -2.571 1.00 95.31 85 MET A CA 1
ATOM 672 C C . MET A 1 85 ? 5.243 -9.154 -1.565 1.00 95.31 85 MET A C 1
ATOM 674 O O . MET A 1 85 ? 5.201 -8.568 -0.473 1.00 95.31 85 MET A O 1
ATOM 678 N N . ASP A 1 86 ? 6.273 -9.884 -1.979 1.00 93.25 86 ASP A N 1
ATOM 679 C CA . ASP A 1 86 ? 7.537 -9.980 -1.263 1.00 93.25 86 ASP A CA 1
ATOM 680 C C . ASP A 1 86 ? 8.354 -8.693 -1.461 1.00 93.25 86 ASP A C 1
ATOM 682 O O . ASP A 1 86 ? 8.416 -8.116 -2.547 1.00 93.25 86 ASP A O 1
ATOM 686 N N . ILE A 1 87 ? 8.960 -8.204 -0.377 1.00 94.50 87 ILE A N 1
ATOM 687 C CA . ILE A 1 87 ? 9.873 -7.050 -0.394 1.00 94.50 87 ILE A CA 1
ATOM 688 C C . ILE A 1 87 ? 11.260 -7.577 -0.021 1.00 94.50 87 ILE A C 1
ATOM 690 O O . ILE A 1 87 ? 11.734 -7.392 1.101 1.00 94.50 87 ILE A O 1
ATOM 694 N N . ASP A 1 88 ? 11.851 -8.328 -0.940 1.00 94.38 88 ASP A N 1
ATOM 695 C CA . ASP A 1 88 ? 13.085 -9.099 -0.759 1.00 94.38 88 ASP A CA 1
ATOM 696 C C . ASP A 1 88 ? 14.269 -8.549 -1.574 1.00 94.38 88 ASP A C 1
ATOM 698 O O . ASP A 1 88 ? 15.393 -9.036 -1.450 1.00 94.38 88 ASP A O 1
ATOM 702 N N . GLY A 1 89 ? 14.037 -7.522 -2.397 1.00 92.94 89 GLY A N 1
ATOM 703 C CA . GLY A 1 89 ? 15.048 -6.964 -3.287 1.00 92.94 89 GLY A CA 1
ATOM 704 C C . GLY A 1 89 ? 15.372 -7.854 -4.488 1.00 92.94 89 GLY A C 1
ATOM 705 O O . GLY A 1 89 ? 16.362 -7.605 -5.176 1.00 92.94 89 GLY A O 1
ATOM 706 N N . TYR A 1 90 ? 14.555 -8.872 -4.769 1.00 92.50 90 TYR A N 1
ATOM 707 C CA . TYR A 1 90 ? 14.707 -9.750 -5.919 1.00 92.50 90 TYR A CA 1
ATOM 708 C C . TYR A 1 90 ? 13.741 -9.368 -7.050 1.00 92.50 90 TYR A C 1
ATOM 710 O O . TYR A 1 90 ? 12.515 -9.329 -6.910 1.00 92.50 90 TYR A O 1
ATOM 718 N N . MET A 1 91 ? 14.294 -9.096 -8.234 1.00 91.75 91 MET A N 1
ATOM 719 C CA . MET A 1 91 ? 13.519 -8.783 -9.438 1.00 91.75 91 MET A CA 1
ATOM 720 C C . MET A 1 91 ? 12.973 -10.076 -10.067 1.00 91.75 91 MET A C 1
ATOM 722 O O . MET A 1 91 ? 13.259 -10.405 -11.207 1.00 91.75 91 MET A O 1
ATOM 726 N N . GLY A 1 92 ? 12.224 -10.866 -9.301 1.00 93.00 92 GLY A N 1
ATOM 727 C CA . GLY A 1 92 ? 11.661 -12.133 -9.760 1.00 93.00 92 GLY A CA 1
ATOM 728 C C . GLY A 1 92 ? 10.391 -11.980 -10.610 1.00 93.00 92 GLY A C 1
ATOM 729 O O . GLY A 1 92 ? 9.886 -10.869 -10.808 1.00 93.00 92 GLY A O 1
ATOM 730 N N . PRO A 1 93 ? 9.803 -13.103 -11.064 1.00 92.62 93 PRO A N 1
ATOM 731 C CA . PRO A 1 93 ? 8.565 -13.108 -11.847 1.00 92.62 93 PRO A CA 1
ATOM 732 C C . PRO A 1 93 ? 7.390 -12.373 -11.184 1.00 92.62 93 PRO A C 1
ATOM 734 O O . PRO A 1 93 ? 6.617 -11.714 -11.878 1.00 92.62 93 PRO A O 1
ATOM 737 N N . GLN A 1 94 ? 7.264 -12.442 -9.852 1.00 94.12 94 GLN A N 1
ATOM 738 C CA . GLN A 1 94 ? 6.237 -11.707 -9.105 1.00 94.12 94 GLN A CA 1
ATOM 739 C C . GLN A 1 94 ? 6.427 -10.190 -9.250 1.00 94.12 94 GLN A C 1
ATOM 741 O O . GLN A 1 94 ? 5.497 -9.492 -9.656 1.00 94.12 94 GLN A O 1
ATOM 746 N N . THR A 1 95 ? 7.643 -9.688 -9.006 1.00 95.62 95 THR A N 1
ATOM 747 C CA . THR A 1 95 ? 7.989 -8.268 -9.166 1.00 95.62 95 THR A CA 1
ATOM 748 C C . THR A 1 95 ? 7.737 -7.785 -10.592 1.00 95.62 95 THR A C 1
ATOM 750 O O . THR A 1 95 ? 7.083 -6.762 -10.793 1.00 95.62 95 THR A O 1
ATOM 753 N N . ARG A 1 96 ? 8.167 -8.557 -11.596 1.00 94.75 96 ARG A N 1
ATOM 754 C CA . ARG A 1 96 ? 7.956 -8.258 -13.024 1.00 94.75 96 ARG A CA 1
ATOM 755 C C . ARG A 1 96 ? 6.466 -8.196 -13.380 1.00 94.75 96 ARG A C 1
ATOM 757 O O . ARG A 1 96 ? 6.027 -7.257 -14.042 1.00 94.75 96 ARG A O 1
ATOM 764 N N . ARG A 1 97 ? 5.659 -9.139 -12.880 1.00 95.50 97 ARG A N 1
ATOM 765 C CA . ARG A 1 97 ? 4.196 -9.131 -13.055 1.00 95.50 97 ARG A CA 1
ATOM 766 C C . ARG A 1 97 ? 3.552 -7.901 -12.414 1.00 95.50 97 ARG A C 1
ATOM 768 O O . ARG A 1 97 ? 2.709 -7.273 -13.048 1.00 95.50 97 ARG A O 1
ATOM 775 N N . ALA A 1 98 ? 3.961 -7.531 -11.202 1.00 97.69 98 ALA A N 1
ATOM 776 C CA . ALA A 1 98 ? 3.447 -6.341 -10.530 1.00 97.69 98 ALA A CA 1
ATOM 777 C C . ALA A 1 98 ? 3.784 -5.051 -11.302 1.00 97.69 98 ALA A C 1
ATOM 779 O O . ALA A 1 98 ? 2.910 -4.205 -11.484 1.00 97.69 98 ALA A O 1
ATOM 780 N N . ILE A 1 99 ? 5.009 -4.933 -11.835 1.00 97.56 99 ILE A N 1
ATOM 781 C CA . ILE A 1 99 ? 5.416 -3.817 -12.709 1.00 97.56 99 ILE A CA 1
ATOM 782 C C . ILE A 1 99 ? 4.554 -3.771 -13.977 1.00 97.56 99 ILE A C 1
ATOM 784 O O . ILE A 1 99 ? 4.043 -2.712 -14.336 1.00 97.56 99 ILE A O 1
ATOM 788 N N . ARG A 1 100 ? 4.344 -4.918 -14.632 1.00 97.56 100 ARG A N 1
ATOM 789 C CA . ARG A 1 100 ? 3.501 -5.029 -15.832 1.00 97.56 100 ARG A CA 1
ATOM 790 C C . ARG A 1 100 ? 2.071 -4.563 -15.577 1.00 97.56 100 ARG A C 1
ATOM 792 O O . ARG A 1 100 ? 1.551 -3.730 -16.313 1.00 97.56 100 ARG A O 1
ATOM 799 N N . ASN A 1 101 ? 1.461 -5.047 -14.498 1.00 98.12 101 ASN A N 1
ATOM 800 C CA . ASN A 1 101 ? 0.103 -4.677 -14.106 1.00 98.12 101 ASN A CA 1
ATOM 801 C C . ASN A 1 101 ? -0.013 -3.186 -13.763 1.00 98.12 101 ASN A C 1
ATOM 803 O O . ASN A 1 101 ? -0.984 -2.547 -14.164 1.00 98.12 101 ASN A O 1
ATOM 807 N N . PHE A 1 102 ? 0.982 -2.627 -13.069 1.00 98.50 102 PHE A N 1
ATOM 808 C CA . PHE A 1 102 ? 1.081 -1.188 -12.832 1.00 98.50 102 PHE A CA 1
ATOM 809 C C . PHE A 1 102 ? 1.127 -0.415 -14.158 1.00 98.50 102 PHE A C 1
ATOM 811 O O . PHE A 1 102 ? 0.316 0.481 -14.380 1.00 98.50 102 PHE A O 1
ATOM 818 N N . ASN A 1 103 ? 2.022 -0.790 -15.074 1.00 98.31 103 ASN A N 1
ATOM 819 C CA . ASN A 1 103 ? 2.182 -0.094 -16.350 1.00 98.31 103 ASN A CA 1
ATOM 820 C C . ASN A 1 103 ? 0.905 -0.132 -17.203 1.00 98.31 103 ASN A C 1
ATOM 822 O O . ASN A 1 103 ? 0.519 0.895 -17.763 1.00 98.31 103 ASN A O 1
ATOM 826 N N . ILE A 1 104 ? 0.209 -1.270 -17.254 1.00 98.00 104 ILE A N 1
ATOM 827 C CA . ILE A 1 104 ? -1.087 -1.380 -17.938 1.00 98.00 104 ILE A CA 1
ATOM 828 C C . ILE A 1 104 ? -2.127 -0.467 -17.281 1.00 98.00 104 ILE A C 1
ATOM 830 O O . ILE A 1 104 ? -2.799 0.294 -17.974 1.00 98.00 104 ILE A O 1
ATOM 834 N N . ALA A 1 105 ? -2.246 -0.502 -15.951 1.00 97.75 105 ALA A N 1
ATOM 835 C CA . ALA A 1 105 ? -3.265 0.257 -15.228 1.00 97.75 105 ALA A CA 1
ATOM 836 C C . ALA A 1 105 ? -3.110 1.780 -15.360 1.00 97.75 105 ALA A C 1
ATOM 838 O O . ALA A 1 105 ? -4.104 2.503 -15.305 1.00 97.75 105 ALA A O 1
ATOM 839 N N . TYR A 1 106 ? -1.882 2.260 -15.559 1.00 97.62 106 TYR A N 1
ATOM 840 C CA . TYR A 1 106 ? -1.576 3.673 -15.787 1.00 97.62 106 TYR A CA 1
ATOM 841 C C . TYR A 1 106 ? -1.436 4.044 -17.274 1.00 97.62 106 TYR A C 1
ATOM 843 O O . TYR A 1 106 ? -1.009 5.155 -17.582 1.00 97.62 106 TYR A O 1
ATOM 851 N N . GLY A 1 107 ? -1.790 3.146 -18.203 1.00 97.62 107 GLY A N 1
ATOM 852 C CA . GLY A 1 107 ? -1.760 3.424 -19.645 1.00 97.62 107 GLY A CA 1
ATOM 853 C C . GLY A 1 107 ? -0.354 3.607 -20.229 1.00 97.62 107 GLY A C 1
ATOM 854 O O . GLY A 1 107 ? -0.206 4.198 -21.293 1.00 97.62 107 GLY A O 1
ATOM 855 N N . ILE A 1 108 ? 0.681 3.118 -19.541 1.00 97.62 108 ILE A N 1
ATOM 856 C CA . ILE A 1 108 ? 2.087 3.217 -19.962 1.00 97.62 108 ILE A CA 1
ATOM 857 C C . ILE A 1 108 ? 2.394 2.199 -21.065 1.00 97.62 108 ILE A C 1
ATOM 859 O O . ILE A 1 108 ? 3.164 2.482 -21.980 1.00 97.62 108 ILE A O 1
ATOM 863 N N . GLY A 1 109 ? 1.790 1.014 -20.978 1.00 96.75 109 GLY A N 1
ATOM 864 C CA . GLY A 1 109 ? 1.949 -0.058 -21.954 1.00 96.75 109 GLY A CA 1
ATOM 865 C C . GLY A 1 109 ? 2.204 -1.415 -21.311 1.00 96.75 109 GLY A C 1
ATOM 866 O O . GLY A 1 109 ? 2.367 -1.546 -20.098 1.00 96.75 109 GLY A O 1
ATOM 867 N N . ASP A 1 110 ? 2.240 -2.440 -22.153 1.00 96.88 110 ASP A N 1
ATOM 868 C CA . ASP A 1 110 ? 2.358 -3.828 -21.729 1.00 96.88 110 ASP A CA 1
ATOM 869 C C . ASP A 1 110 ? 3.828 -4.260 -21.561 1.00 96.88 110 ASP A C 1
ATOM 871 O O . ASP A 1 110 ? 4.382 -5.000 -22.373 1.00 96.88 110 ASP A O 1
ATOM 875 N N . THR A 1 111 ? 4.497 -3.738 -20.530 1.00 94.50 111 THR A N 1
ATOM 876 C CA . THR A 1 111 ? 5.911 -4.031 -20.237 1.00 94.50 111 THR A CA 1
ATOM 877 C C . THR A 1 111 ? 6.130 -4.342 -18.767 1.00 94.50 111 THR A C 1
ATOM 879 O O . THR A 1 111 ? 5.613 -3.658 -17.891 1.00 94.50 111 THR A O 1
ATOM 882 N N . ASP A 1 112 ? 6.944 -5.353 -18.486 1.00 95.06 112 ASP A N 1
ATOM 883 C CA . ASP A 1 112 ? 7.329 -5.786 -17.141 1.00 95.06 112 ASP A CA 1
ATOM 884 C C . ASP A 1 112 ? 8.613 -5.100 -16.630 1.00 95.06 112 ASP A C 1
ATOM 886 O O . ASP A 1 112 ? 9.216 -5.533 -15.646 1.00 95.06 112 ASP A O 1
ATOM 890 N N . ARG A 1 113 ? 9.044 -4.037 -17.321 1.00 93.94 113 ARG A N 1
ATOM 891 C CA . ARG A 1 113 ? 10.250 -3.253 -17.033 1.00 93.94 113 ARG A CA 1
ATOM 892 C C . ARG A 1 113 ? 9.920 -1.892 -16.441 1.00 93.94 113 ARG A C 1
ATOM 894 O O . ARG A 1 113 ? 8.871 -1.311 -16.723 1.00 93.94 113 ARG A O 1
ATOM 901 N N . VAL A 1 114 ? 10.867 -1.346 -15.680 1.00 91.88 114 VAL A N 1
ATOM 902 C CA . VAL A 1 114 ? 10.815 0.057 -15.257 1.00 91.88 114 VAL A CA 1
ATOM 903 C C . VAL A 1 114 ? 11.419 0.916 -16.362 1.00 91.88 114 VAL A C 1
ATOM 905 O O . VAL A 1 114 ? 12.620 1.169 -16.391 1.00 91.88 114 VAL A O 1
ATOM 908 N N . ILE A 1 115 ? 10.578 1.356 -17.295 1.00 90.62 115 ILE A N 1
ATOM 909 C CA . ILE A 1 115 ? 10.980 2.314 -18.330 1.00 90.62 115 ILE A CA 1
ATOM 910 C C . ILE A 1 115 ? 10.858 3.753 -17.812 1.00 90.62 115 ILE A C 1
ATOM 912 O O . ILE A 1 115 ? 10.374 3.993 -16.704 1.00 90.62 115 ILE A O 1
ATOM 916 N N . TYR A 1 116 ? 11.269 4.732 -18.620 1.00 90.19 116 TYR A N 1
ATOM 917 C CA . T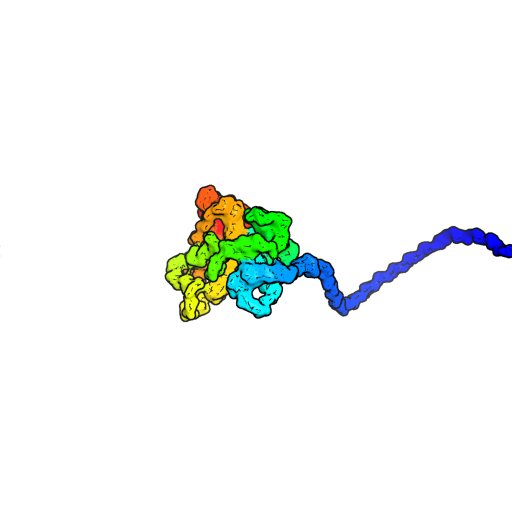YR A 1 116 ? 11.213 6.148 -18.246 1.00 90.19 116 TYR A CA 1
ATOM 918 C C . TYR A 1 116 ? 9.815 6.582 -17.767 1.00 90.19 116 TYR A C 1
ATOM 920 O O . TYR A 1 116 ? 9.685 7.149 -16.683 1.00 90.19 116 TYR A O 1
ATOM 928 N N . SER A 1 117 ? 8.760 6.236 -18.509 1.00 95.50 117 SER A N 1
ATOM 929 C CA . SER A 1 117 ? 7.374 6.554 -18.137 1.00 95.50 117 SER A CA 1
ATOM 930 C C . SER A 1 117 ? 6.920 5.848 -16.851 1.00 95.50 117 SER A C 1
ATOM 932 O O . SER A 1 117 ? 6.192 6.442 -16.058 1.00 95.50 117 SER A O 1
ATOM 934 N N . THR A 1 118 ? 7.401 4.626 -16.584 1.00 96.00 118 THR A N 1
ATOM 935 C CA . THR A 1 118 ? 7.185 3.939 -15.297 1.00 96.00 118 THR A CA 1
ATOM 936 C C . THR A 1 118 ? 7.803 4.740 -14.157 1.00 96.00 118 THR A C 1
ATOM 938 O O . THR A 1 118 ? 7.122 5.044 -13.181 1.00 96.00 118 THR A O 1
ATOM 941 N N . ALA A 1 119 ? 9.070 5.143 -14.295 1.00 92.44 119 ALA A N 1
ATOM 942 C CA . ALA A 1 119 ? 9.767 5.941 -13.288 1.00 92.44 119 ALA A CA 1
ATOM 943 C C . ALA A 1 119 ? 9.087 7.303 -13.051 1.00 92.44 119 ALA A C 1
ATOM 945 O O . ALA A 1 119 ? 8.971 7.741 -11.907 1.00 92.44 119 ALA A O 1
ATOM 946 N N . GLN A 1 120 ? 8.590 7.957 -14.106 1.00 93.31 120 GLN A N 1
ATOM 947 C CA . GLN A 1 120 ? 7.826 9.202 -13.985 1.00 93.31 120 GLN A CA 1
ATOM 948 C C . GLN A 1 120 ? 6.511 9.013 -13.227 1.00 93.31 120 GLN A C 1
ATOM 950 O O . GLN A 1 120 ? 6.197 9.830 -12.366 1.00 93.31 120 GLN A O 1
ATOM 955 N N . MET A 1 121 ? 5.761 7.944 -13.505 1.00 96.44 121 MET A N 1
ATOM 956 C CA . MET A 1 121 ? 4.505 7.683 -12.801 1.00 96.44 121 MET A CA 1
ATOM 957 C C . MET A 1 121 ? 4.742 7.354 -11.324 1.00 96.44 121 MET A C 1
ATOM 959 O O . MET A 1 121 ? 4.068 7.910 -10.461 1.00 96.44 121 MET A O 1
ATOM 963 N N . LEU A 1 122 ? 5.742 6.519 -11.014 1.00 95.38 122 LEU A N 1
ATOM 964 C CA . LEU A 1 122 ? 6.134 6.232 -9.628 1.00 95.38 122 LEU A CA 1
ATOM 965 C C . LEU A 1 122 ? 6.491 7.520 -8.867 1.00 95.38 122 LEU A C 1
ATOM 967 O O . LEU A 1 122 ? 6.043 7.715 -7.744 1.00 95.38 122 LEU A O 1
ATOM 971 N N . ASN A 1 123 ? 7.227 8.428 -9.507 1.00 92.00 123 ASN A N 1
ATOM 972 C CA . ASN A 1 123 ? 7.551 9.741 -8.951 1.00 92.00 123 ASN A CA 1
ATOM 973 C C . ASN A 1 123 ? 6.361 10.672 -8.770 1.00 92.00 123 ASN A C 1
ATOM 975 O O . ASN A 1 123 ? 6.366 11.494 -7.857 1.00 92.00 123 ASN A O 1
ATOM 979 N N . TRP A 1 124 ? 5.421 10.647 -9.712 1.00 94.38 124 TRP A N 1
ATOM 980 C CA . TRP A 1 124 ? 4.234 11.491 -9.666 1.00 94.38 124 TRP A CA 1
ATOM 981 C C . TRP A 1 124 ? 3.316 11.061 -8.520 1.00 94.38 124 TRP A C 1
ATOM 983 O O . TRP A 1 124 ? 2.737 11.904 -7.843 1.00 94.38 124 TRP A O 1
ATOM 993 N N . LEU A 1 125 ? 3.247 9.753 -8.266 1.00 96.50 125 LEU A N 1
ATOM 994 C CA . LEU A 1 125 ? 2.498 9.176 -7.156 1.00 96.50 125 LEU A CA 1
ATOM 995 C C . LEU A 1 125 ? 3.148 9.405 -5.787 1.00 96.50 125 LEU A C 1
ATOM 997 O O . LEU A 1 125 ? 2.484 9.148 -4.790 1.00 96.50 125 LEU A O 1
ATOM 1001 N N . GLU A 1 126 ? 4.402 9.854 -5.705 1.00 94.44 126 GLU A N 1
ATOM 1002 C CA . GLU A 1 126 ? 5.120 10.042 -4.440 1.00 94.44 126 GLU A CA 1
ATOM 1003 C C . GLU A 1 126 ? 5.322 11.524 -4.101 1.00 94.44 126 GLU A C 1
ATOM 1005 O O . GLU A 1 126 ? 5.896 12.306 -4.868 1.00 94.44 126 GLU A O 1
ATOM 1010 N N . ASN A 1 127 ? 4.907 11.894 -2.893 1.00 93.31 127 ASN A N 1
ATOM 1011 C CA . ASN A 1 127 ? 5.155 13.210 -2.323 1.00 93.31 127 ASN A CA 1
ATOM 1012 C C . ASN A 1 127 ? 6.556 13.295 -1.706 1.00 93.31 127 ASN A C 1
ATOM 1014 O O . ASN A 1 127 ? 7.173 12.298 -1.332 1.00 93.31 127 ASN A O 1
ATOM 1018 N N . ASN A 1 128 ? 7.043 14.522 -1.510 1.00 89.38 128 ASN A N 1
ATOM 1019 C CA . ASN A 1 128 ? 8.386 14.773 -0.972 1.00 89.38 128 ASN A CA 1
ATOM 1020 C C . ASN A 1 128 ? 8.607 14.229 0.452 1.00 89.38 128 ASN A C 1
ATOM 1022 O O . ASN A 1 128 ? 9.750 13.997 0.837 1.00 89.38 128 ASN A O 1
ATOM 1026 N N . ASP A 1 129 ? 7.547 14.040 1.244 1.00 88.56 129 ASP A N 1
ATOM 1027 C CA . ASP A 1 129 ? 7.635 13.499 2.606 1.00 88.56 129 ASP A CA 1
ATOM 1028 C C . ASP A 1 129 ? 7.559 11.959 2.666 1.00 88.56 129 ASP A C 1
ATOM 1030 O O . ASP A 1 129 ? 7.615 11.388 3.763 1.00 88.56 129 ASP A O 1
ATOM 1034 N N . GLY A 1 130 ? 7.453 11.305 1.501 1.00 90.62 130 GLY A N 1
ATOM 1035 C CA . GLY A 1 130 ? 7.312 9.859 1.324 1.00 90.62 130 GLY A CA 1
ATOM 1036 C C . GLY A 1 130 ? 5.867 9.351 1.353 1.00 90.62 130 GLY A C 1
ATOM 1037 O O . GLY A 1 130 ? 5.661 8.145 1.234 1.00 90.62 130 GLY A O 1
ATOM 1038 N N . SER A 1 131 ? 4.873 10.225 1.540 1.00 95.75 131 SER A N 1
ATOM 1039 C CA . SER A 1 131 ? 3.458 9.875 1.362 1.00 95.75 131 SER A CA 1
ATOM 1040 C C . SER A 1 131 ? 3.101 9.743 -0.126 1.00 95.75 131 SER A C 1
ATOM 1042 O O . SER A 1 131 ? 3.951 9.980 -0.988 1.00 95.75 131 SER A O 1
ATOM 1044 N N . THR A 1 132 ? 1.869 9.349 -0.454 1.00 97.75 132 THR A N 1
ATOM 1045 C CA . THR A 1 132 ? 1.449 9.201 -1.857 1.00 97.75 132 THR A CA 1
ATOM 1046 C C . THR A 1 132 ? 0.509 10.319 -2.297 1.00 97.75 132 THR A C 1
ATOM 1048 O O . THR A 1 132 ? -0.078 11.018 -1.471 1.00 97.75 132 THR A O 1
ATOM 1051 N N . ALA A 1 133 ? 0.341 10.485 -3.608 1.00 97.56 133 ALA A N 1
ATOM 1052 C CA . ALA A 1 133 ? -0.429 11.563 -4.224 1.00 97.56 133 ALA A CA 1
ATOM 1053 C C . ALA A 1 133 ? -1.846 11.731 -3.645 1.00 97.56 133 ALA A C 1
ATOM 1055 O O . ALA A 1 133 ? -2.349 12.853 -3.586 1.00 97.56 133 ALA A O 1
ATOM 1056 N N . HIS A 1 134 ? -2.486 10.645 -3.200 1.00 98.44 134 HIS A N 1
ATOM 1057 C CA . HIS A 1 134 ? -3.853 10.672 -2.678 1.00 98.44 134 HIS A CA 1
ATOM 1058 C C . HIS A 1 134 ? -3.976 10.291 -1.201 1.00 98.44 134 HIS A C 1
ATOM 1060 O O . HIS A 1 134 ? -5.102 10.209 -0.713 1.00 98.44 134 HIS A O 1
ATOM 1066 N N . PHE A 1 135 ? -2.866 10.054 -0.496 1.00 98.38 135 PHE A N 1
ATOM 1067 C CA . PHE A 1 135 ? -2.885 9.684 0.918 1.00 98.38 135 PHE A CA 1
ATOM 1068 C C . PHE A 1 135 ? -1.754 10.366 1.680 1.00 98.38 135 PHE A C 1
ATOM 1070 O O . PHE A 1 135 ? -0.583 10.066 1.467 1.00 98.38 135 PHE A O 1
ATOM 1077 N N . ASN A 1 136 ? -2.108 11.217 2.640 1.00 96.88 136 ASN A N 1
ATOM 1078 C CA . ASN A 1 136 ? -1.161 11.912 3.511 1.00 96.88 136 ASN A CA 1
ATOM 1079 C C . ASN A 1 136 ? -0.962 11.167 4.835 1.00 96.88 136 ASN A C 1
ATOM 1081 O O . ASN A 1 136 ? -1.883 10.536 5.353 1.00 96.88 136 ASN A O 1
ATOM 1085 N N . PHE A 1 137 ? 0.210 11.303 5.467 1.00 94.44 137 PHE A N 1
ATOM 1086 C CA . PHE A 1 137 ? 0.463 10.690 6.784 1.00 94.44 137 PHE A CA 1
ATOM 1087 C C . PHE A 1 137 ? -0.535 11.142 7.859 1.00 94.44 137 PHE A C 1
ATOM 1089 O O . PHE A 1 137 ? -0.922 10.352 8.724 1.00 94.44 137 PHE A O 1
ATOM 1096 N N . SER A 1 138 ? -0.998 12.391 7.787 1.00 92.69 138 SER A N 1
ATOM 1097 C CA . SER A 1 138 ? -1.995 12.945 8.707 1.00 92.69 138 SER A CA 1
ATOM 1098 C C . SER A 1 138 ? -3.319 12.169 8.709 1.00 92.69 138 SER A C 1
ATOM 1100 O O . SER A 1 138 ? -3.948 12.062 9.759 1.00 92.69 138 SER A O 1
ATOM 1102 N N . GLU A 1 139 ? -3.710 11.549 7.593 1.00 95.38 139 GLU A N 1
ATOM 1103 C CA . GLU A 1 139 ? -4.936 10.741 7.489 1.00 95.38 139 GLU A CA 1
ATOM 1104 C C . GLU A 1 139 ? -4.857 9.439 8.297 1.00 95.38 139 GLU A C 1
ATOM 1106 O O . GLU A 1 139 ? -5.876 8.880 8.704 1.00 95.38 139 GLU A O 1
ATOM 1111 N N . PHE A 1 140 ? -3.638 8.978 8.586 1.00 95.25 140 PHE A N 1
ATOM 1112 C CA . PHE A 1 140 ? -3.376 7.781 9.380 1.00 95.25 140 PHE A CA 1
ATOM 1113 C C . PHE A 1 140 ? -3.079 8.106 10.842 1.00 95.25 140 PHE A C 1
ATOM 1115 O O . PHE A 1 140 ? -2.706 7.207 11.597 1.00 95.25 140 PHE A O 1
ATOM 1122 N N . ALA A 1 141 ? -3.221 9.365 11.260 1.00 89.69 141 ALA A N 1
ATOM 1123 C CA . ALA A 1 141 ? -2.967 9.761 12.634 1.00 89.69 141 ALA A CA 1
ATOM 1124 C C . ALA A 1 141 ? -3.892 9.029 13.627 1.00 89.69 141 ALA A C 1
ATOM 1126 O O . ALA A 1 141 ? -5.062 8.750 13.346 1.00 89.69 141 ALA A O 1
ATOM 1127 N N . CYS A 1 142 ? -3.377 8.744 14.825 1.00 86.50 142 CYS A N 1
ATOM 1128 C CA . CYS A 1 142 ? -4.167 8.147 15.886 1.00 86.50 142 CYS A CA 1
ATOM 1129 C C . CYS A 1 142 ? -5.199 9.167 16.354 1.00 86.50 142 CYS A C 1
ATOM 1131 O O . CYS A 1 142 ? -4.861 10.255 16.825 1.00 86.50 142 CYS A O 1
ATOM 1133 N N . LYS A 1 143 ? -6.476 8.798 16.249 1.00 83.25 143 LYS A N 1
ATOM 1134 C CA . LYS A 1 143 ? -7.576 9.620 16.751 1.00 83.25 143 LYS A CA 1
ATOM 1135 C C . LYS A 1 143 ? -7.424 9.871 18.247 1.00 83.25 143 LYS A C 1
ATOM 1137 O O . LYS A 1 143 ? -6.983 8.994 18.987 1.00 83.25 143 LYS A O 1
ATOM 1142 N N . GLY A 1 144 ? -7.814 11.069 18.678 1.00 69.50 144 GLY A N 1
ATOM 1143 C CA . GLY A 1 144 ? -7.804 11.453 20.090 1.00 69.50 144 GLY A CA 1
ATOM 1144 C C . GLY A 1 144 ? -6.409 11.603 20.701 1.00 69.50 144 GLY A C 1
ATOM 1145 O O . GLY A 1 144 ? -6.315 11.758 21.913 1.00 69.50 144 GLY A O 1
ATOM 1146 N N . ASN A 1 145 ? -5.335 11.563 19.900 1.00 70.00 145 ASN A N 1
ATOM 1147 C CA . ASN A 1 145 ? -3.980 11.791 20.387 1.00 70.00 145 ASN A CA 1
ATOM 1148 C C . ASN A 1 145 ? -3.255 12.865 19.544 1.00 70.00 145 ASN A C 1
ATOM 1150 O O . ASN A 1 145 ? -2.889 12.592 18.392 1.00 70.00 145 ASN A O 1
ATOM 1154 N N . PRO A 1 146 ? -2.998 14.063 20.112 1.00 64.25 146 PRO A N 1
ATOM 1155 C CA . PRO A 1 146 ? -2.365 15.169 19.390 1.00 64.25 146 PRO A CA 1
ATOM 1156 C C . PRO A 1 146 ? -0.897 14.889 19.036 1.00 64.25 146 PRO A C 1
ATOM 1158 O O . PRO A 1 146 ? -0.336 15.539 18.157 1.00 64.25 146 PRO A O 1
ATOM 1161 N N . TYR A 1 147 ? -0.267 13.897 19.668 1.00 68.50 147 TYR A N 1
ATOM 1162 C CA . TYR A 1 147 ? 1.149 13.598 19.484 1.00 68.50 147 TYR A CA 1
ATOM 1163 C C . TYR A 1 147 ? 1.445 12.757 18.245 1.00 68.50 147 TYR A C 1
ATOM 1165 O O . TYR A 1 147 ? 2.618 12.571 17.927 1.00 68.50 147 TYR A O 1
ATOM 1173 N N . THR A 1 148 ? 0.441 12.295 17.486 1.00 70.06 148 THR A N 1
ATOM 1174 C CA . THR A 1 148 ? 0.730 11.499 16.278 1.00 70.06 148 THR A CA 1
ATOM 1175 C C . THR A 1 148 ? 1.522 12.283 15.232 1.00 70.06 148 THR A C 1
ATOM 1177 O O . THR A 1 148 ? 2.327 11.701 14.514 1.00 70.06 148 THR A O 1
ATOM 1180 N N . TRP A 1 149 ? 1.389 13.612 15.208 1.00 70.31 149 TRP A N 1
ATOM 1181 C CA . TRP A 1 149 ? 2.239 14.487 14.398 1.00 70.31 149 TRP A CA 1
ATOM 1182 C C . TRP A 1 149 ? 3.742 14.237 14.627 1.00 70.31 149 TRP A C 1
ATOM 1184 O O . TRP A 1 149 ? 4.518 14.239 13.673 1.00 70.31 149 TRP A O 1
ATOM 1194 N N . SER A 1 150 ? 4.156 13.934 15.867 1.00 65.12 150 SER A N 1
ATOM 1195 C CA . SER A 1 150 ? 5.559 13.634 16.195 1.00 65.12 150 SER A CA 1
ATOM 1196 C C . SER A 1 150 ? 6.076 12.342 15.552 1.00 65.12 150 SER A C 1
ATOM 1198 O O . SER A 1 150 ? 7.273 12.236 15.308 1.00 65.12 150 SER A O 1
ATOM 1200 N N . VAL A 1 151 ? 5.188 11.393 15.222 1.00 68.94 151 VAL A N 1
ATOM 1201 C CA . VAL A 1 151 ? 5.547 10.170 14.484 1.00 68.94 151 VAL A CA 1
ATOM 1202 C C . VAL A 1 151 ? 5.899 10.494 13.031 1.00 68.94 151 VAL A C 1
ATOM 1204 O O . VAL A 1 151 ? 6.781 9.868 12.449 1.00 68.94 151 VAL A O 1
ATOM 1207 N N . TRP A 1 152 ? 5.218 11.479 12.446 1.00 76.88 152 TRP A N 1
ATOM 1208 C CA . TRP A 1 152 ? 5.333 11.809 11.028 1.00 76.88 152 TRP A CA 1
ATOM 1209 C C . TRP A 1 152 ? 6.409 12.861 10.732 1.00 76.88 152 TRP A C 1
ATOM 1211 O O . TRP A 1 152 ? 7.102 12.740 9.717 1.00 76.88 152 TRP A O 1
ATOM 1221 N N . TYR A 1 153 ? 6.557 13.862 11.609 1.00 69.00 153 TYR A N 1
ATOM 1222 C CA . TYR A 1 153 ? 7.282 15.106 11.309 1.00 69.00 153 TYR A CA 1
ATOM 1223 C C . TYR A 1 153 ? 8.206 15.613 12.441 1.00 69.00 153 TYR A C 1
ATOM 1225 O O . TYR A 1 153 ? 8.769 16.697 12.313 1.00 69.00 153 TYR A O 1
ATOM 1233 N N . GLY A 1 154 ? 8.352 14.893 13.564 1.00 63.00 154 GLY A N 1
ATOM 1234 C CA . GLY A 1 154 ? 9.001 15.407 14.785 1.00 63.00 154 GLY A CA 1
ATOM 1235 C C . GLY A 1 154 ? 10.336 14.757 15.182 1.00 63.00 154 GLY A C 1
ATOM 1236 O O . GLY A 1 154 ? 10.623 13.615 14.842 1.00 63.00 154 GLY A O 1
ATOM 1237 N N . THR A 1 155 ? 11.130 15.499 15.968 1.00 52.16 155 THR A N 1
ATOM 1238 C CA . THR A 1 155 ? 12.516 15.197 16.393 1.00 52.16 155 THR A CA 1
ATOM 1239 C C . THR A 1 155 ? 12.672 14.731 17.850 1.00 52.16 155 THR A C 1
ATOM 1241 O O . THR A 1 155 ? 13.802 14.553 18.299 1.00 52.16 155 THR A O 1
ATOM 1244 N N . SER A 1 156 ? 11.593 14.531 18.624 1.00 50.06 156 SER A N 1
ATOM 1245 C CA . SER A 1 156 ? 11.708 14.245 20.069 1.00 50.06 156 SER A CA 1
ATOM 1246 C C . SER A 1 156 ? 11.265 12.822 20.463 1.00 50.06 156 SER A C 1
ATOM 1248 O O . SER A 1 156 ? 10.068 12.529 20.479 1.00 50.06 156 SER A O 1
ATOM 1250 N N . PRO A 1 157 ? 12.202 11.937 20.863 1.00 52.81 157 PRO A N 1
ATOM 1251 C CA . PRO A 1 157 ? 11.922 10.564 21.302 1.00 52.81 157 PRO A CA 1
ATOM 1252 C C . PRO A 1 157 ? 11.181 10.454 22.645 1.00 52.81 157 PRO A C 1
ATOM 1254 O O . PRO A 1 157 ? 10.740 9.365 23.011 1.00 52.81 157 PRO A O 1
ATOM 1257 N N . LYS A 1 158 ? 11.054 11.549 23.414 1.00 49.56 158 LYS A N 1
ATOM 1258 C CA . LYS A 1 158 ? 10.667 11.484 24.837 1.00 49.56 158 LYS A CA 1
ATOM 1259 C C . LYS A 1 158 ? 9.246 10.965 25.100 1.00 49.56 158 LYS A C 1
ATOM 1261 O O . LYS A 1 158 ? 9.020 10.398 26.161 1.00 49.56 158 LYS A O 1
ATOM 1266 N N . GLN A 1 159 ? 8.313 11.084 24.153 1.00 51.19 159 GLN A N 1
ATOM 1267 C CA . GLN A 1 159 ? 6.940 10.558 24.295 1.00 51.19 159 GLN A CA 1
ATOM 1268 C C . GLN A 1 159 ? 6.688 9.234 23.560 1.00 51.19 159 GLN A C 1
ATOM 1270 O O . GLN A 1 159 ? 5.628 8.633 23.716 1.00 51.19 159 GLN A O 1
ATOM 1275 N N . LEU A 1 160 ? 7.666 8.749 22.792 1.00 52.81 160 LEU A N 1
ATOM 1276 C CA . LEU A 1 160 ? 7.602 7.466 22.080 1.00 52.81 160 LEU A CA 1
ATOM 1277 C C . LEU A 1 160 ? 8.394 6.373 22.809 1.00 52.81 160 LEU A C 1
ATOM 1279 O O . LEU A 1 160 ? 8.555 5.273 22.283 1.00 52.81 160 LEU A O 1
ATOM 1283 N N . SER A 1 161 ? 8.843 6.677 24.034 1.00 49.03 161 SER A N 1
ATOM 1284 C CA . SER A 1 161 ? 9.379 5.709 24.986 1.00 49.03 161 SER A CA 1
ATOM 1285 C C . SER A 1 161 ? 8.454 4.490 25.060 1.00 49.03 161 SER A C 1
ATOM 1287 O O . SER A 1 161 ? 7.232 4.632 25.181 1.00 49.03 161 SER A O 1
ATOM 1289 N N . TYR A 1 162 ? 9.060 3.310 24.911 1.00 48.56 162 TYR A N 1
ATOM 1290 C CA . TYR A 1 162 ? 8.456 1.979 24.944 1.00 48.56 162 TYR A CA 1
ATOM 1291 C C . TYR A 1 162 ? 7.257 1.917 25.908 1.00 48.56 162 TYR A C 1
ATOM 1293 O O . TYR A 1 162 ? 7.419 1.882 27.123 1.00 48.56 162 TYR A O 1
ATOM 1301 N N . GLY A 1 163 ? 6.037 1.938 25.366 1.00 53.88 163 GLY A N 1
ATOM 1302 C CA . GLY A 1 163 ? 4.804 1.934 26.166 1.00 53.88 163 GLY A CA 1
ATOM 1303 C C . GLY A 1 163 ? 3.578 2.441 25.410 1.00 53.88 163 GLY A C 1
ATOM 1304 O O . GLY A 1 163 ? 2.491 1.876 25.534 1.00 53.88 163 GLY A O 1
ATOM 1305 N N . TRP A 1 164 ? 3.759 3.451 24.554 1.00 63.09 164 TRP A N 1
ATOM 1306 C CA . TRP A 1 164 ? 2.676 4.008 23.731 1.00 63.09 164 TRP A CA 1
ATOM 1307 C C . TRP A 1 164 ? 2.613 3.392 22.331 1.00 63.09 164 TRP A C 1
ATOM 1309 O O . TRP A 1 164 ? 1.531 3.267 21.767 1.00 63.09 164 TRP A O 1
ATOM 1319 N N . SER A 1 165 ? 3.742 2.947 21.781 1.00 65.00 165 SER A N 1
ATOM 1320 C CA . SER A 1 165 ? 3.847 2.222 20.507 1.00 65.00 165 SER A CA 1
ATOM 1321 C C . SER A 1 165 ? 4.664 0.945 20.711 1.00 65.00 165 SER A C 1
ATOM 1323 O O . SER A 1 165 ? 5.553 0.916 21.562 1.00 65.00 165 SER A O 1
ATOM 1325 N N . LYS A 1 166 ? 4.384 -0.108 19.929 1.00 71.38 166 LYS A N 1
ATOM 1326 C CA . LYS A 1 166 ? 5.223 -1.322 19.891 1.00 71.38 166 LYS A CA 1
ATOM 1327 C C . LYS A 1 166 ? 6.473 -1.156 19.013 1.00 71.38 166 LYS A C 1
ATOM 1329 O O . LYS A 1 166 ? 7.344 -2.015 19.051 1.00 71.38 166 LYS A O 1
ATOM 1334 N N . LEU A 1 167 ? 6.537 -0.096 18.204 1.00 81.44 167 LEU A N 1
ATOM 1335 C CA . LEU A 1 167 ? 7.595 0.169 17.225 1.00 81.44 167 LEU A CA 1
ATOM 1336 C C . LEU A 1 167 ? 8.124 1.604 17.336 1.00 81.44 167 LEU A C 1
ATOM 1338 O O . LEU A 1 167 ? 7.426 2.495 17.829 1.00 81.44 167 LEU A O 1
ATOM 1342 N N . SER A 1 168 ? 9.328 1.833 16.805 1.00 82.56 168 SER A N 1
ATOM 1343 C CA . SER A 1 168 ? 9.883 3.179 16.642 1.00 82.56 168 SER A CA 1
ATOM 1344 C C . SER A 1 168 ? 9.052 4.023 15.659 1.00 82.56 168 SER A C 1
ATOM 1346 O O . SER A 1 168 ? 8.381 3.466 14.784 1.00 82.56 168 SER A O 1
ATOM 1348 N N . PRO A 1 169 ? 9.118 5.363 15.740 1.00 81.44 169 PRO A N 1
ATOM 1349 C CA . PRO A 1 169 ? 8.389 6.255 14.834 1.00 81.44 169 PRO A CA 1
ATOM 1350 C C . PRO A 1 169 ? 8.681 5.995 13.356 1.00 81.44 169 PRO A C 1
ATOM 1352 O O . PRO A 1 169 ? 7.756 5.863 12.561 1.00 81.44 169 PRO A O 1
ATOM 1355 N N . ASN A 1 170 ? 9.958 5.816 13.006 1.00 84.25 170 ASN A N 1
ATOM 1356 C CA . ASN A 1 170 ? 10.375 5.530 11.633 1.00 84.25 170 ASN A CA 1
ATOM 1357 C C . ASN A 1 170 ? 9.804 4.200 11.127 1.00 84.25 170 ASN A C 1
ATOM 1359 O O . ASN A 1 170 ? 9.375 4.119 9.981 1.00 84.25 170 ASN A O 1
ATOM 1363 N N . ALA A 1 171 ? 9.742 3.172 11.979 1.00 88.06 171 ALA A N 1
ATOM 1364 C CA . ALA A 1 171 ? 9.149 1.891 11.605 1.00 88.06 171 ALA A CA 1
ATOM 1365 C C . ALA A 1 171 ? 7.628 1.998 11.396 1.00 88.06 171 ALA A C 1
ATOM 1367 O O . ALA A 1 171 ? 7.094 1.394 10.467 1.00 88.06 171 ALA A O 1
ATOM 1368 N N . VAL A 1 172 ? 6.926 2.787 12.217 1.00 89.56 172 VAL A N 1
ATOM 1369 C CA . VAL A 1 172 ? 5.496 3.078 12.010 1.00 89.56 172 VAL A CA 1
ATOM 1370 C C . VAL A 1 172 ? 5.287 3.857 10.709 1.00 89.56 172 VAL A C 1
ATOM 1372 O O . VAL A 1 172 ? 4.434 3.473 9.911 1.00 89.56 172 VAL A O 1
ATOM 1375 N N . LYS A 1 173 ? 6.085 4.905 10.468 1.00 90.88 173 LYS A N 1
ATOM 1376 C CA . LYS A 1 173 ? 6.051 5.715 9.240 1.00 90.88 173 LYS A CA 1
ATOM 1377 C C . LYS A 1 173 ? 6.277 4.876 7.992 1.00 90.88 173 LYS A C 1
ATOM 1379 O O . LYS A 1 173 ? 5.488 4.962 7.057 1.00 90.88 173 LYS A O 1
ATOM 1384 N N . GLU A 1 174 ? 7.270 3.998 8.008 1.00 93.62 174 GLU A N 1
ATOM 1385 C CA . GLU A 1 174 ? 7.538 3.099 6.888 1.00 93.62 174 GLU A CA 1
ATOM 1386 C C . GLU A 1 174 ? 6.407 2.080 6.665 1.00 93.62 174 GLU A C 1
ATOM 1388 O O . GLU A 1 174 ? 6.004 1.838 5.528 1.00 93.62 174 GLU A O 1
ATOM 1393 N N . ASN A 1 175 ? 5.825 1.517 7.730 1.00 96.50 175 ASN A N 1
ATOM 1394 C CA . ASN A 1 175 ? 4.675 0.617 7.592 1.00 96.50 175 ASN A CA 1
ATOM 1395 C C . ASN A 1 175 ? 3.454 1.327 6.988 1.00 96.50 175 ASN A C 1
ATOM 1397 O O . ASN A 1 175 ? 2.787 0.755 6.122 1.00 96.50 175 ASN A O 1
ATOM 1401 N N . VAL A 1 176 ? 3.196 2.575 7.393 1.00 97.62 176 VAL A N 1
ATOM 1402 C CA . VAL A 1 176 ? 2.112 3.384 6.824 1.00 97.62 176 VAL A CA 1
ATOM 1403 C C . VAL A 1 176 ? 2.395 3.729 5.363 1.00 97.62 176 VAL A C 1
ATOM 1405 O O . VAL A 1 176 ? 1.499 3.581 4.536 1.00 97.62 176 VAL A O 1
ATOM 1408 N N . ARG A 1 177 ? 3.636 4.076 5.000 1.00 97.38 177 ARG A N 1
ATOM 1409 C CA . ARG A 1 177 ? 4.020 4.287 3.595 1.00 97.38 177 ARG A CA 1
ATOM 1410 C C . ARG A 1 177 ? 3.727 3.054 2.736 1.00 97.38 177 ARG A C 1
ATOM 1412 O O . ARG A 1 177 ? 3.101 3.154 1.684 1.00 97.38 177 ARG A O 1
ATOM 1419 N N . ARG A 1 178 ? 4.117 1.862 3.198 1.00 97.88 178 ARG A N 1
ATOM 1420 C CA . ARG A 1 178 ? 3.842 0.590 2.496 1.00 97.88 178 ARG A CA 1
ATOM 1421 C C . ARG A 1 178 ? 2.350 0.284 2.366 1.00 97.88 178 ARG A C 1
ATOM 1423 O O . ARG A 1 178 ? 1.939 -0.383 1.413 1.00 97.88 178 ARG A O 1
ATOM 1430 N N . LEU A 1 179 ? 1.551 0.726 3.335 1.00 98.56 179 LEU A N 1
ATOM 1431 C CA . LEU A 1 179 ? 0.098 0.622 3.298 1.00 98.56 179 LEU A CA 1
ATOM 1432 C C . LEU A 1 179 ? -0.502 1.584 2.258 1.00 98.56 179 LEU A C 1
ATOM 1434 O O . LEU A 1 179 ? -1.345 1.155 1.472 1.00 98.56 179 LEU A O 1
ATOM 1438 N N . MET A 1 180 ? -0.029 2.835 2.196 1.00 98.75 180 MET A N 1
ATOM 1439 C CA . MET A 1 180 ? -0.473 3.842 1.219 1.00 98.75 180 MET A CA 1
ATOM 1440 C C . MET A 1 180 ? -0.304 3.365 -0.226 1.00 98.75 180 MET A C 1
ATOM 1442 O O . MET A 1 180 ? -1.242 3.465 -1.006 1.00 98.75 180 MET A O 1
ATOM 1446 N N . TRP A 1 181 ? 0.823 2.742 -0.579 1.00 98.56 181 TRP A N 1
ATOM 1447 C CA . TRP A 1 181 ? 1.034 2.235 -1.944 1.00 98.56 181 TRP A CA 1
ATOM 1448 C C . TRP A 1 181 ? 0.037 1.148 -2.374 1.00 98.56 181 TRP A C 1
ATOM 1450 O O . TRP A 1 181 ? -0.375 1.091 -3.533 1.00 98.56 181 TRP A O 1
ATOM 1460 N N . ARG A 1 182 ? -0.423 0.305 -1.443 1.00 98.56 182 ARG A N 1
ATOM 1461 C CA . ARG A 1 182 ? -1.505 -0.655 -1.725 1.00 98.56 182 ARG A CA 1
ATOM 1462 C C . ARG A 1 182 ? -2.866 0.033 -1.821 1.00 98.56 182 ARG A C 1
ATOM 1464 O O . ARG A 1 182 ? -3.711 -0.390 -2.610 1.00 98.56 182 ARG A O 1
ATOM 1471 N N . LEU A 1 183 ? -3.075 1.097 -1.046 1.00 98.75 183 LEU A N 1
ATOM 1472 C CA . LEU A 1 183 ? -4.276 1.927 -1.124 1.00 98.75 183 LEU A CA 1
ATOM 1473 C C . LEU A 1 183 ? -4.349 2.722 -2.435 1.00 98.75 183 LEU A C 1
ATOM 1475 O O . LEU A 1 183 ? -5.438 2.819 -2.990 1.00 98.75 183 LEU A O 1
ATOM 1479 N N . GLU A 1 184 ? -3.230 3.204 -2.984 1.00 98.69 184 GLU A N 1
ATOM 1480 C CA . GLU A 1 184 ? -3.173 3.809 -4.326 1.00 98.69 184 GLU A CA 1
ATOM 1481 C C . GLU A 1 184 ? -3.634 2.820 -5.399 1.00 98.69 184 GLU A C 1
ATOM 1483 O O . GLU A 1 184 ? -4.509 3.129 -6.207 1.00 98.69 184 GLU A O 1
ATOM 1488 N N . ALA A 1 185 ? -3.132 1.582 -5.357 1.00 98.56 185 ALA A N 1
ATOM 1489 C CA . ALA A 1 185 ? -3.581 0.546 -6.283 1.00 98.56 185 ALA A CA 1
ATOM 1490 C C . ALA A 1 185 ? -5.079 0.236 -6.125 1.00 98.56 185 ALA A C 1
ATOM 1492 O O . ALA A 1 185 ? -5.805 0.130 -7.115 1.00 98.56 185 ALA A O 1
ATOM 1493 N N . LEU A 1 186 ? -5.569 0.128 -4.882 1.00 98.56 186 LEU A N 1
ATOM 1494 C CA . LEU A 1 186 ? -6.994 -0.063 -4.602 1.00 98.56 186 LEU A CA 1
ATOM 1495 C C . LEU A 1 186 ? -7.843 1.105 -5.128 1.00 98.56 186 LEU A C 1
ATOM 1497 O O . LEU A 1 186 ? -8.888 0.875 -5.734 1.00 98.56 186 LEU A O 1
ATOM 1501 N N . ARG A 1 187 ? -7.390 2.349 -4.939 1.00 98.69 187 ARG A N 1
ATOM 1502 C CA . ARG A 1 187 ? -8.048 3.562 -5.441 1.00 98.69 187 ARG A CA 1
ATOM 1503 C C . ARG A 1 187 ? -8.218 3.483 -6.957 1.00 98.69 187 ARG A C 1
ATOM 1505 O O . ARG A 1 187 ? -9.322 3.694 -7.457 1.00 98.69 187 ARG A O 1
ATOM 1512 N N . THR A 1 188 ? -7.161 3.116 -7.681 1.00 98.12 188 THR A N 1
ATOM 1513 C CA . THR A 1 188 ? -7.201 2.946 -9.141 1.00 98.12 188 THR A CA 1
ATOM 1514 C C . THR A 1 188 ? -8.158 1.823 -9.555 1.00 98.12 188 THR A C 1
ATOM 1516 O O . THR A 1 188 ? -9.010 2.039 -10.416 1.00 98.12 188 THR A O 1
ATOM 1519 N N . LYS A 1 189 ? -8.120 0.662 -8.885 1.00 97.44 189 LYS A N 1
ATOM 1520 C CA . LYS A 1 189 ? -9.038 -0.475 -9.131 1.00 97.44 189 LYS A CA 1
ATOM 1521 C C . LYS A 1 189 ? -10.509 -0.151 -8.871 1.00 97.44 189 LYS A C 1
ATOM 1523 O O . LYS A 1 189 ? -11.398 -0.746 -9.473 1.00 97.44 189 LYS A O 1
ATOM 1528 N N . LEU A 1 190 ? -10.779 0.817 -8.000 1.00 97.75 190 LEU A N 1
ATOM 1529 C CA . LEU A 1 190 ? -12.115 1.353 -7.745 1.00 97.75 190 LEU A CA 1
ATOM 1530 C C . LEU A 1 190 ? -12.491 2.493 -8.708 1.00 97.75 190 LEU A C 1
ATOM 1532 O O . LEU A 1 190 ? -13.380 3.289 -8.402 1.00 97.75 190 LEU A O 1
ATOM 1536 N N . GLY A 1 191 ? -11.827 2.590 -9.863 1.00 97.25 191 GLY A N 1
ATOM 1537 C CA . GLY A 1 191 ? -12.104 3.608 -10.874 1.00 97.25 191 GLY A CA 1
ATOM 1538 C C . GLY A 1 191 ? -11.648 5.000 -10.448 1.00 97.25 191 GLY A C 1
ATOM 1539 O O . GLY A 1 191 ? -12.362 5.970 -10.673 1.00 97.25 191 GLY A O 1
ATOM 1540 N N . ASN A 1 192 ? -10.488 5.097 -9.792 1.00 97.50 192 ASN A N 1
ATOM 1541 C CA . ASN A 1 192 ? -9.947 6.344 -9.238 1.00 97.50 192 ASN A CA 1
ATOM 1542 C C . ASN A 1 192 ? -10.835 7.005 -8.163 1.00 97.50 192 ASN A C 1
ATOM 1544 O O . ASN A 1 192 ? -10.731 8.207 -7.916 1.00 97.50 192 ASN A O 1
ATOM 1548 N N . SER A 1 193 ? -11.688 6.224 -7.493 1.00 97.62 193 SER A N 1
ATOM 1549 C CA . SER A 1 193 ? -12.583 6.725 -6.443 1.00 97.62 193 SER A CA 1
ATOM 1550 C C . SER A 1 193 ? -11.808 7.100 -5.171 1.00 97.62 193 SER A C 1
ATOM 1552 O O . SER A 1 193 ? -11.078 6.249 -4.659 1.00 97.62 193 SER A O 1
ATOM 1554 N N . PRO A 1 194 ? -11.991 8.307 -4.596 1.00 98.19 194 PRO A N 1
ATOM 1555 C CA . PRO A 1 194 ? -11.347 8.692 -3.341 1.00 98.19 194 PRO A CA 1
ATOM 1556 C C . PRO A 1 194 ? -11.667 7.727 -2.192 1.00 98.19 194 PRO A C 1
ATOM 1558 O O . PRO A 1 194 ? -12.833 7.416 -1.930 1.00 98.19 194 PRO A O 1
ATOM 1561 N N . ILE A 1 195 ? -10.630 7.284 -1.481 1.00 98.75 195 ILE A N 1
ATOM 1562 C CA . ILE A 1 195 ? -10.754 6.395 -0.323 1.00 98.75 195 ILE A CA 1
ATOM 1563 C C . ILE A 1 195 ? -10.599 7.223 0.948 1.00 98.75 195 ILE A C 1
ATOM 1565 O O . ILE A 1 195 ? -9.588 7.885 1.145 1.00 98.75 195 ILE A O 1
ATOM 1569 N N . LYS A 1 196 ? -11.585 7.150 1.842 1.00 98.56 196 LYS A N 1
ATOM 1570 C CA . LYS A 1 196 ? -11.523 7.786 3.158 1.00 98.56 196 LYS A CA 1
ATOM 1571 C C . LYS A 1 196 ? -10.915 6.827 4.173 1.00 98.56 196 LYS A C 1
ATOM 1573 O O . LYS A 1 196 ? -11.530 5.806 4.494 1.00 98.56 196 LYS A O 1
ATOM 1578 N N . VAL A 1 197 ? -9.779 7.203 4.756 1.00 98.44 197 VAL A N 1
ATOM 1579 C CA . VAL A 1 197 ? -9.218 6.538 5.940 1.00 98.44 197 VAL A CA 1
ATOM 1580 C C . VAL A 1 197 ? -10.008 6.978 7.172 1.00 98.44 197 VAL A C 1
ATOM 1582 O O . VAL A 1 197 ? -9.997 8.135 7.583 1.00 98.44 197 VAL A O 1
ATOM 1585 N N . THR A 1 198 ? -10.757 6.052 7.763 1.00 96.56 198 THR A N 1
ATOM 1586 C CA . THR A 1 198 ? -11.533 6.305 8.986 1.00 96.56 198 THR A CA 1
ATOM 1587 C C . THR A 1 198 ? -10.768 5.951 10.253 1.00 96.56 198 THR A C 1
ATOM 1589 O O . THR A 1 198 ? -11.101 6.468 11.317 1.00 96.56 198 THR A O 1
ATOM 1592 N N . SER A 1 199 ? -9.742 5.108 10.170 1.00 96.06 199 SER A N 1
ATOM 1593 C CA . SER A 1 199 ? -8.818 4.820 11.266 1.00 96.06 199 SER A CA 1
ATOM 1594 C C . SER A 1 199 ? -7.494 4.335 10.690 1.00 96.06 199 SER A C 1
ATOM 1596 O O . SER A 1 199 ? -7.512 3.450 9.845 1.00 96.06 199 SER A O 1
ATOM 1598 N N . GLY A 1 200 ? -6.368 4.891 11.137 1.00 95.88 200 GLY A N 1
ATOM 1599 C CA . GLY A 1 200 ? -5.024 4.481 10.718 1.00 95.88 200 GLY A CA 1
ATOM 1600 C C . GLY A 1 200 ? -4.211 3.908 11.876 1.00 95.88 200 GLY A C 1
ATOM 1601 O O . GLY A 1 200 ? -4.667 3.008 12.578 1.00 95.88 200 GLY A O 1
ATOM 1602 N N . PHE A 1 201 ? -3.013 4.438 12.107 1.00 93.50 201 PHE A N 1
ATOM 1603 C CA . PHE A 1 201 ? -2.181 4.051 13.242 1.00 93.50 201 PHE A CA 1
ATOM 1604 C C . PHE A 1 201 ? -2.909 4.277 14.576 1.00 93.50 201 PHE A C 1
ATOM 1606 O O . PHE A 1 201 ? -3.631 5.257 14.759 1.00 93.50 201 PHE A O 1
ATOM 1613 N N . ARG A 1 202 ? -2.707 3.365 15.530 1.00 91.06 202 ARG A N 1
ATOM 1614 C CA . ARG A 1 202 ? -3.224 3.491 16.897 1.00 91.06 202 ARG A CA 1
ATOM 1615 C C . ARG A 1 202 ? -2.093 3.310 17.892 1.00 91.06 202 ARG A C 1
ATOM 1617 O O . ARG A 1 202 ? -1.395 2.304 17.849 1.00 91.06 202 ARG A O 1
ATOM 1624 N N . TYR A 1 203 ? -1.976 4.213 18.858 1.00 86.94 203 TYR A N 1
ATOM 1625 C CA . TYR A 1 203 ? -1.163 3.928 20.038 1.00 86.94 203 TYR A CA 1
ATOM 1626 C C . TYR A 1 203 ? -1.723 2.707 20.781 1.00 86.94 203 TYR A C 1
ATOM 1628 O O . TYR A 1 203 ? -2.929 2.456 20.775 1.00 86.94 203 TYR A O 1
ATOM 1636 N N . TYR A 1 204 ? -0.854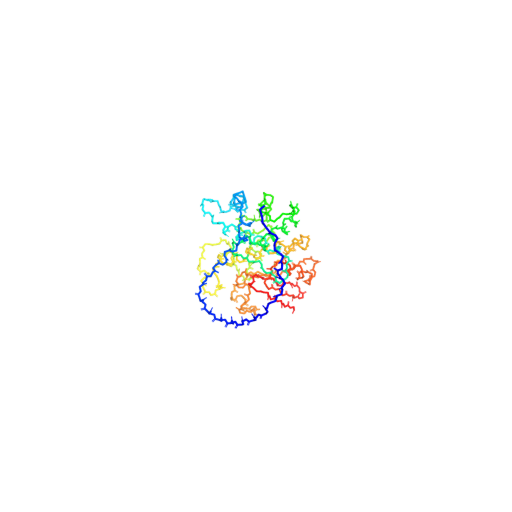 1.950 21.445 1.00 85.06 204 TYR A N 1
ATOM 1637 C CA . TYR A 1 204 ? -1.219 0.772 22.227 1.00 85.06 204 TYR A CA 1
ATOM 1638 C C . TYR A 1 204 ? -2.274 1.093 23.296 1.00 85.06 204 TYR A C 1
ATOM 1640 O O . TYR A 1 204 ? -3.258 0.365 23.432 1.00 85.06 204 TYR A O 1
ATOM 1648 N N . THR A 1 205 ? -2.107 2.210 24.007 1.00 84.81 205 THR A N 1
ATOM 1649 C CA . THR A 1 205 ? -3.043 2.695 25.033 1.00 84.81 205 THR A CA 1
ATOM 1650 C C . THR A 1 205 ? -4.410 3.025 24.444 1.00 84.81 205 THR A C 1
ATOM 1652 O O . THR A 1 205 ? -5.417 2.526 24.940 1.00 84.81 205 THR A O 1
ATOM 1655 N N . TYR A 1 206 ? -4.446 3.778 23.341 1.00 86.94 206 TYR A N 1
ATOM 1656 C CA . TYR A 1 206 ? -5.683 4.095 22.628 1.00 86.94 206 TYR A CA 1
ATOM 1657 C C . TYR A 1 206 ? -6.372 2.829 22.106 1.00 86.94 206 TYR A C 1
ATOM 1659 O O . TYR A 1 206 ? -7.566 2.642 22.315 1.00 86.94 206 TYR A O 1
ATOM 1667 N N . ASN A 1 207 ? -5.616 1.909 21.495 1.00 91.25 207 ASN A N 1
ATOM 1668 C CA . ASN A 1 207 ? -6.146 0.632 21.025 1.00 91.25 207 ASN A CA 1
ATOM 1669 C C . ASN A 1 207 ? -6.767 -0.173 22.177 1.00 91.25 207 ASN A C 1
ATOM 1671 O O . ASN A 1 207 ? -7.860 -0.697 22.011 1.00 91.25 207 ASN A O 1
ATOM 1675 N N . LYS A 1 208 ? -6.116 -0.234 23.347 1.00 90.31 208 LYS A N 1
ATOM 1676 C CA . LYS A 1 208 ? -6.671 -0.884 24.544 1.00 90.31 208 LYS A CA 1
ATOM 1677 C C . LYS A 1 208 ? -7.940 -0.181 25.038 1.00 90.31 208 LYS A C 1
ATOM 1679 O O . LYS A 1 208 ? -8.905 -0.862 25.365 1.00 90.31 208 LYS A O 1
ATOM 1684 N N . GLN A 1 209 ? -7.945 1.153 25.075 1.00 89.69 209 GLN A N 1
ATOM 1685 C CA . GLN A 1 209 ? -9.080 1.960 25.533 1.00 89.69 209 GLN A CA 1
ATOM 1686 C C . GLN A 1 209 ? -10.347 1.694 24.712 1.00 89.69 209 GLN A C 1
ATOM 1688 O O . GLN A 1 209 ? -11.428 1.596 25.279 1.00 89.69 209 GLN A O 1
ATOM 1693 N N . ILE A 1 210 ? -10.215 1.534 23.393 1.00 91.19 210 ILE A N 1
ATOM 1694 C CA . ILE A 1 210 ? -11.349 1.239 22.502 1.00 91.19 210 ILE A CA 1
ATOM 1695 C C . ILE A 1 210 ? -11.660 -0.265 22.383 1.00 91.19 210 ILE A C 1
ATOM 1697 O O . ILE A 1 210 ? -12.400 -0.664 21.488 1.00 91.19 210 ILE A O 1
ATOM 1701 N N . GLY A 1 211 ? -11.062 -1.118 23.225 1.00 93.12 211 GLY A N 1
ATOM 1702 C CA . GLY A 1 211 ? -11.280 -2.570 23.199 1.00 93.12 211 GLY A CA 1
ATOM 1703 C C . GLY A 1 211 ? -10.639 -3.299 22.010 1.00 93.12 211 GLY A C 1
ATOM 1704 O O . GLY A 1 211 ? -11.034 -4.412 21.673 1.00 93.12 211 GLY A O 1
ATOM 1705 N N . GLY A 1 212 ? -9.653 -2.693 21.349 1.00 91.50 212 GLY A N 1
ATOM 1706 C CA . GLY A 1 212 ? -8.958 -3.279 20.207 1.00 91.50 212 GLY A CA 1
ATOM 1707 C C . GLY A 1 212 ? -8.118 -4.508 20.571 1.00 91.50 212 GLY A C 1
ATOM 1708 O O . GLY A 1 212 ? -7.570 -4.629 21.668 1.00 91.50 212 GLY A O 1
ATOM 1709 N N . ALA A 1 213 ? -7.947 -5.414 19.605 1.00 92.56 213 ALA A N 1
ATOM 1710 C CA . ALA A 1 213 ? -7.173 -6.640 19.789 1.00 92.56 213 ALA A CA 1
ATOM 1711 C C . ALA A 1 213 ? -5.714 -6.363 20.207 1.00 92.56 213 ALA A C 1
ATOM 1713 O O . ALA A 1 213 ? -5.068 -5.441 19.701 1.00 92.56 213 ALA A O 1
ATOM 1714 N N . LYS A 1 214 ? -5.155 -7.218 21.078 1.00 89.81 214 LYS A N 1
ATOM 1715 C CA . LYS A 1 214 ? -3.779 -7.092 21.616 1.00 89.81 214 LYS A CA 1
ATOM 1716 C C . LYS A 1 214 ? -2.682 -7.077 20.537 1.00 89.81 214 LYS A C 1
ATOM 1718 O O . LYS A 1 214 ? -1.629 -6.462 20.726 1.00 89.81 214 LYS A O 1
ATOM 1723 N N . ASN A 1 215 ? -2.937 -7.749 19.415 1.00 89.75 215 ASN A N 1
ATOM 1724 C CA . ASN A 1 215 ? -2.043 -7.848 18.255 1.00 89.75 215 ASN A CA 1
ATOM 1725 C C . ASN A 1 215 ? -2.643 -7.176 17.006 1.00 89.75 215 ASN A C 1
ATOM 1727 O O . ASN A 1 215 ? -2.359 -7.576 15.877 1.00 89.75 215 ASN A O 1
ATOM 1731 N N . SER A 1 216 ? -3.489 -6.160 17.216 1.00 94.12 216 SER A N 1
ATOM 1732 C CA . SER A 1 216 ? -4.072 -5.338 16.153 1.00 94.12 216 SER A CA 1
ATOM 1733 C C . SER A 1 216 ? -2.988 -4.766 15.242 1.00 94.12 216 SER A C 1
ATOM 1735 O O . SER A 1 216 ? -2.016 -4.190 15.721 1.00 94.12 216 SER A O 1
ATOM 1737 N N . GLN A 1 217 ? -3.160 -4.874 13.925 1.00 97.06 217 GLN A N 1
ATOM 1738 C CA . GLN A 1 217 ? -2.188 -4.350 12.962 1.00 97.06 217 GLN A CA 1
ATOM 1739 C C . GLN A 1 217 ? -2.120 -2.808 12.959 1.00 97.06 217 GLN A C 1
ATOM 1741 O O . GLN A 1 217 ? -1.092 -2.233 12.593 1.00 97.06 217 GLN A O 1
ATOM 1746 N N . HIS A 1 218 ? -3.145 -2.128 13.490 1.00 96.06 218 HIS A N 1
ATOM 1747 C CA . HIS A 1 218 ? -3.134 -0.674 13.683 1.00 96.06 218 HIS A CA 1
ATOM 1748 C C . HIS A 1 218 ? -2.007 -0.206 14.614 1.00 96.06 218 HIS A C 1
ATOM 1750 O O . HIS A 1 218 ? -1.446 0.863 14.386 1.00 96.06 218 HIS A O 1
ATOM 1756 N N . ILE A 1 219 ? -1.627 -1.000 15.627 1.00 93.12 219 ILE A N 1
ATOM 1757 C CA . ILE A 1 219 ? -0.574 -0.606 16.589 1.00 93.12 219 ILE A CA 1
ATOM 1758 C C . ILE A 1 219 ? 0.843 -0.713 16.022 1.00 93.12 219 ILE A C 1
ATOM 1760 O O . ILE A 1 219 ? 1.804 -0.287 16.660 1.00 93.12 219 ILE A O 1
ATOM 1764 N N . TYR A 1 220 ? 0.968 -1.285 14.826 1.00 93.38 220 TYR A N 1
ATOM 1765 C CA . TYR A 1 220 ? 2.217 -1.395 14.084 1.00 93.38 220 TYR A CA 1
ATOM 1766 C C . TYR A 1 220 ? 2.267 -0.423 12.894 1.00 93.38 220 TYR A C 1
ATOM 1768 O O . TYR A 1 220 ? 3.243 -0.433 12.153 1.00 93.38 220 TYR A O 1
ATOM 1776 N N . GLY A 1 221 ? 1.226 0.393 12.675 1.00 94.38 221 GLY A N 1
ATOM 1777 C CA . GLY A 1 221 ? 1.109 1.238 11.478 1.00 94.38 221 GLY A CA 1
ATOM 1778 C C . GLY A 1 221 ? 0.843 0.444 10.198 1.00 94.38 221 GLY A C 1
ATOM 1779 O O . GLY A 1 221 ? 1.059 0.949 9.106 1.00 94.38 221 GLY A O 1
ATOM 1780 N N . LYS A 1 222 ? 0.407 -0.814 10.320 1.00 97.25 222 LYS A N 1
ATOM 1781 C CA . LYS A 1 222 ? 0.209 -1.725 9.187 1.00 97.25 222 LYS A CA 1
ATOM 1782 C C . LYS A 1 222 ? -1.231 -1.792 8.699 1.00 97.25 222 LYS A C 1
ATOM 1784 O O . LYS A 1 222 ? -1.475 -2.499 7.732 1.00 97.25 222 LYS A O 1
ATOM 1789 N N . ALA A 1 223 ? -2.170 -1.107 9.352 1.00 98.38 223 ALA A N 1
ATOM 1790 C CA . ALA A 1 223 ? -3.595 -1.226 9.057 1.00 98.38 223 ALA A CA 1
ATOM 1791 C C . ALA A 1 223 ? -4.308 0.110 8.889 1.00 98.38 223 ALA A C 1
ATOM 1793 O O . ALA A 1 223 ? -3.941 1.110 9.515 1.00 98.38 223 ALA A O 1
ATOM 1794 N N . ALA A 1 224 ? -5.382 0.066 8.108 1.00 98.69 224 ALA A N 1
ATOM 1795 C CA . ALA A 1 224 ? -6.375 1.114 8.013 1.00 98.69 224 ALA A CA 1
ATOM 1796 C C . ALA A 1 224 ? -7.791 0.534 7.947 1.00 98.69 224 ALA A C 1
ATOM 1798 O O . ALA A 1 224 ? -8.033 -0.491 7.317 1.00 98.69 224 ALA A O 1
ATOM 1799 N N . ASP A 1 225 ? -8.733 1.249 8.551 1.00 98.56 225 ASP A N 1
ATOM 1800 C CA . ASP A 1 225 ? -10.160 1.055 8.324 1.00 98.56 225 ASP A CA 1
ATOM 1801 C C . ASP A 1 225 ? -10.609 2.096 7.296 1.00 98.56 225 ASP A C 1
ATOM 1803 O O . ASP A 1 225 ? -10.473 3.305 7.526 1.00 98.56 225 ASP A O 1
ATOM 1807 N N . ILE A 1 226 ? -11.132 1.647 6.158 1.00 98.81 226 ILE A N 1
ATOM 1808 C CA . ILE A 1 226 ? -11.409 2.492 4.993 1.00 98.81 226 ILE A CA 1
ATOM 1809 C C . ILE A 1 226 ? -12.872 2.440 4.560 1.00 98.81 226 ILE A C 1
ATOM 1811 O O . ILE A 1 226 ? -13.564 1.437 4.717 1.00 98.81 226 ILE A O 1
ATOM 1815 N N . SER A 1 227 ? -13.339 3.530 3.960 1.00 98.56 227 SER A N 1
ATOM 1816 C CA . SER A 1 227 ? -14.655 3.614 3.320 1.00 98.56 227 SER A CA 1
ATOM 1817 C C . SER A 1 227 ? -14.548 4.381 2.007 1.00 98.56 227 SER A C 1
ATOM 1819 O O . SER A 1 227 ? -13.670 5.230 1.846 1.00 98.56 227 SER A O 1
ATOM 1821 N N . VAL A 1 228 ? -15.434 4.085 1.061 1.00 98.50 228 VAL A N 1
ATOM 1822 C CA . VAL A 1 228 ? -15.453 4.732 -0.255 1.00 98.50 228 VAL A CA 1
ATOM 1823 C C . VAL A 1 228 ? -16.869 5.211 -0.520 1.00 98.50 228 VAL A C 1
ATOM 1825 O O . VAL A 1 228 ? -17.830 4.450 -0.405 1.00 98.50 228 VAL A O 1
ATOM 1828 N N . ARG A 1 229 ? -17.016 6.504 -0.819 1.00 97.25 229 ARG A N 1
ATOM 1829 C CA . ARG A 1 229 ? -18.335 7.109 -1.026 1.00 97.25 229 ARG A CA 1
ATOM 1830 C C . ARG A 1 229 ? -19.035 6.421 -2.200 1.00 97.25 229 ARG A C 1
ATOM 1832 O O . ARG A 1 229 ? -18.428 6.232 -3.246 1.00 97.25 229 ARG A O 1
ATOM 1839 N N . ASN A 1 230 ? -20.314 6.087 -2.027 1.00 96.12 230 ASN A N 1
ATOM 1840 C CA . ASN A 1 230 ? -21.152 5.429 -3.039 1.00 96.12 230 ASN A CA 1
ATOM 1841 C C . ASN A 1 230 ? -20.636 4.053 -3.514 1.00 96.12 230 ASN A C 1
ATOM 1843 O O . ASN A 1 230 ? -21.053 3.564 -4.561 1.00 96.12 230 ASN A O 1
ATOM 1847 N N . VAL A 1 231 ? -19.755 3.402 -2.749 1.00 97.88 231 VAL A N 1
ATOM 1848 C CA . VAL A 1 231 ? -19.283 2.041 -3.025 1.00 97.88 231 VAL A CA 1
ATOM 1849 C C . VAL A 1 231 ? -19.531 1.198 -1.781 1.00 97.88 231 VAL A C 1
ATOM 1851 O O . VAL A 1 231 ? -19.096 1.546 -0.686 1.00 97.88 231 VAL A O 1
ATOM 1854 N N . SER A 1 232 ? -20.250 0.085 -1.934 1.00 98.06 232 SER A N 1
ATOM 1855 C CA . SER A 1 232 ? -20.550 -0.787 -0.798 1.00 98.06 232 SER A CA 1
ATOM 1856 C C . SER A 1 232 ? -19.266 -1.390 -0.206 1.00 98.06 232 SER A C 1
ATOM 1858 O O . SER A 1 232 ? -18.345 -1.719 -0.965 1.00 98.06 232 SER A O 1
ATOM 1860 N N . PRO A 1 233 ? -19.197 -1.619 1.122 1.00 98.44 233 PRO A N 1
ATOM 1861 C CA . PRO A 1 233 ? -18.054 -2.289 1.742 1.00 98.44 233 PRO A CA 1
ATOM 1862 C C . PRO A 1 233 ? -17.717 -3.633 1.084 1.00 98.44 233 PRO A C 1
ATOM 1864 O O . PRO A 1 233 ? -16.549 -3.945 0.891 1.00 98.44 233 PRO A O 1
ATOM 1867 N N . ALA A 1 234 ? -18.721 -4.390 0.629 1.00 98.19 234 ALA A N 1
ATOM 1868 C CA . ALA A 1 234 ? -18.508 -5.643 -0.097 1.00 98.19 234 ALA A CA 1
ATOM 1869 C C . ALA A 1 234 ? -17.745 -5.450 -1.423 1.00 98.19 234 ALA A C 1
ATOM 1871 O O . ALA A 1 234 ? -16.851 -6.236 -1.742 1.00 98.19 234 ALA A O 1
ATOM 1872 N N . LYS A 1 235 ? -18.052 -4.390 -2.187 1.00 97.88 235 LYS A N 1
ATOM 1873 C CA . LYS A 1 235 ? -17.334 -4.067 -3.430 1.00 97.88 235 LYS A CA 1
ATOM 1874 C C . LYS A 1 235 ? -15.912 -3.579 -3.142 1.00 97.88 235 LYS A C 1
ATOM 1876 O O . LYS A 1 235 ? -14.990 -3.988 -3.844 1.00 97.88 235 LYS A O 1
ATOM 1881 N N . VAL A 1 236 ? -15.722 -2.776 -2.090 1.00 98.44 236 VAL A N 1
ATOM 1882 C CA . VAL A 1 236 ? -14.382 -2.363 -1.634 1.00 98.44 236 VAL A CA 1
ATOM 1883 C C . VAL A 1 236 ? -13.553 -3.580 -1.221 1.00 98.44 236 VAL A C 1
ATOM 1885 O O . VAL A 1 236 ? -12.423 -3.721 -1.672 1.00 98.44 236 VAL A O 1
ATOM 1888 N N . TYR A 1 237 ? -14.123 -4.491 -0.430 1.00 98.12 237 TYR A N 1
ATOM 1889 C CA . TYR A 1 237 ? -13.459 -5.711 0.033 1.00 98.12 237 TYR A CA 1
ATOM 1890 C C . TYR A 1 237 ? -12.997 -6.588 -1.134 1.00 98.12 237 TYR A C 1
ATOM 1892 O O . TYR A 1 237 ? -11.857 -7.046 -1.149 1.00 98.12 237 TYR A O 1
ATOM 1900 N N . LYS A 1 238 ? -13.862 -6.780 -2.140 1.00 96.25 238 LYS A N 1
ATOM 1901 C CA . LYS A 1 238 ? -13.525 -7.545 -3.347 1.00 96.25 238 LYS A CA 1
ATOM 1902 C C . LYS A 1 238 ? -12.386 -6.897 -4.142 1.00 96.25 238 LYS A C 1
ATOM 1904 O O . LYS A 1 238 ? -11.485 -7.591 -4.585 1.00 96.25 238 LYS A O 1
ATOM 1909 N N . ALA A 1 239 ? -12.395 -5.577 -4.314 1.00 96.38 239 ALA A N 1
ATOM 1910 C CA . ALA A 1 239 ? -11.285 -4.901 -4.987 1.00 96.38 239 ALA A CA 1
ATOM 1911 C C . ALA A 1 239 ? -9.988 -4.970 -4.156 1.00 96.38 239 ALA A C 1
ATOM 1913 O O . ALA A 1 239 ? -8.899 -5.137 -4.700 1.00 96.38 239 ALA A O 1
ATOM 1914 N N . ALA A 1 240 ? -10.101 -4.888 -2.826 1.00 97.25 240 ALA A N 1
ATOM 1915 C CA . ALA A 1 240 ? -8.966 -4.955 -1.914 1.00 97.25 240 ALA A CA 1
ATOM 1916 C C . ALA A 1 240 ? -8.282 -6.328 -1.926 1.00 97.25 240 ALA A C 1
ATOM 1918 O O . ALA A 1 240 ? -7.061 -6.379 -1.785 1.00 97.25 240 ALA A O 1
ATOM 1919 N N . SER A 1 241 ? -9.006 -7.432 -2.157 1.00 95.19 241 SER A N 1
ATOM 1920 C CA . SER A 1 241 ? -8.365 -8.753 -2.248 1.00 95.19 241 SER A CA 1
ATOM 1921 C C . SER A 1 241 ? -7.296 -8.817 -3.330 1.00 95.19 241 SER A C 1
ATOM 1923 O O . SER A 1 241 ? -6.288 -9.472 -3.128 1.00 95.19 241 SER A O 1
ATOM 1925 N N . GLU A 1 242 ? -7.418 -8.056 -4.412 1.00 92.50 242 GLU A N 1
ATOM 1926 C CA . GLU A 1 242 ? -6.426 -8.057 -5.490 1.00 92.50 242 GLU A CA 1
ATOM 1927 C C . GLU A 1 242 ? -5.227 -7.129 -5.223 1.00 92.50 242 GLU A C 1
ATOM 1929 O O . GLU A 1 242 ? -4.307 -7.061 -6.036 1.00 92.50 242 GLU A O 1
ATOM 1934 N N . SER A 1 243 ? -5.220 -6.377 -4.118 1.00 95.06 243 SER A N 1
ATOM 1935 C CA . SER A 1 243 ? -4.207 -5.353 -3.808 1.00 95.06 243 SER A CA 1
ATOM 1936 C C . SER A 1 243 ? -3.160 -5.800 -2.784 1.00 95.06 243 SER A C 1
ATOM 1938 O O . SER A 1 243 ? -2.569 -4.965 -2.098 1.00 95.06 243 SER A O 1
ATOM 1940 N N . SER A 1 244 ? -2.906 -7.111 -2.679 1.00 95.19 244 SER A N 1
ATOM 1941 C CA . SER A 1 244 ? -1.861 -7.678 -1.813 1.00 95.19 244 SER A CA 1
ATOM 1942 C C . SER A 1 244 ? -1.981 -7.238 -0.338 1.00 95.19 244 SER A C 1
ATOM 1944 O O . SER A 1 244 ? -0.972 -7.010 0.343 1.00 95.19 244 SER A O 1
ATOM 1946 N N . PHE A 1 245 ? -3.203 -7.099 0.182 1.00 97.25 245 PHE A N 1
ATOM 1947 C CA . PHE A 1 245 ? -3.415 -6.916 1.618 1.00 97.25 245 PHE A CA 1
ATOM 1948 C C . PHE A 1 245 ? -3.341 -8.264 2.343 1.00 97.25 245 PHE A C 1
ATOM 1950 O O . PHE A 1 245 ? -4.016 -9.236 1.983 1.00 97.25 245 PHE A O 1
ATOM 1957 N N . GLY A 1 246 ? -2.530 -8.298 3.399 1.00 96.38 246 GLY A N 1
ATOM 1958 C CA . GLY A 1 246 ? -2.380 -9.452 4.273 1.00 96.38 246 GLY A CA 1
ATOM 1959 C C . GLY A 1 246 ? -3.677 -9.748 5.009 1.00 96.38 246 GLY A C 1
ATOM 1960 O O . GLY A 1 246 ? -4.231 -10.830 4.864 1.00 96.38 246 GLY A O 1
ATOM 1961 N N . GLY A 1 247 ? -4.233 -8.772 5.727 1.00 97.31 247 GLY A N 1
ATOM 1962 C CA . GLY A 1 247 ? -5.538 -8.904 6.374 1.00 97.31 247 GLY A CA 1
ATOM 1963 C C . GLY A 1 247 ? -6.633 -8.099 5.684 1.00 97.31 247 GLY A C 1
ATOM 1964 O O . GLY A 1 247 ? -6.416 -6.944 5.320 1.00 97.31 247 GLY A O 1
ATOM 1965 N N . LEU A 1 248 ? -7.814 -8.709 5.536 1.00 97.88 248 LEU A N 1
ATOM 1966 C CA . LEU A 1 248 ? -9.038 -8.052 5.080 1.00 97.88 248 LEU A CA 1
ATOM 1967 C C . LEU A 1 248 ? -10.222 -8.413 5.975 1.00 97.88 248 LEU A C 1
ATOM 1969 O O . LEU A 1 248 ? -10.591 -9.586 6.085 1.00 97.88 248 LEU A O 1
ATOM 1973 N N . GLY A 1 249 ? -10.853 -7.389 6.540 1.00 98.12 249 GLY A N 1
ATOM 1974 C CA . GLY A 1 249 ? -12.074 -7.498 7.333 1.00 98.12 249 GLY A CA 1
ATOM 1975 C C . GLY A 1 249 ? -13.232 -6.764 6.678 1.00 98.12 249 GLY A C 1
ATOM 1976 O O . GLY A 1 249 ? -13.120 -5.567 6.422 1.00 98.12 249 GLY A O 1
ATOM 1977 N N . LEU A 1 250 ? -14.340 -7.445 6.412 1.00 98.50 250 LEU A N 1
ATOM 1978 C CA . LEU A 1 250 ? -15.576 -6.790 5.987 1.00 98.50 250 LEU A CA 1
ATOM 1979 C C . LEU A 1 250 ? -16.379 -6.376 7.223 1.00 98.50 250 LEU A C 1
ATOM 1981 O O . LEU A 1 250 ? -16.574 -7.182 8.119 1.00 98.50 250 LEU A O 1
ATOM 1985 N N . TYR A 1 251 ? -16.851 -5.132 7.257 1.00 97.94 251 TYR A N 1
ATOM 1986 C CA . TYR A 1 251 ? -17.782 -4.638 8.269 1.00 97.94 251 TYR A CA 1
ATOM 1987 C C . TYR A 1 251 ? -18.954 -3.923 7.588 1.00 97.94 251 TYR A C 1
ATOM 1989 O O . TYR A 1 251 ? -18.900 -3.592 6.401 1.00 97.94 251 TYR A O 1
ATOM 1997 N N . ASN A 1 252 ? -20.009 -3.630 8.352 1.00 97.00 252 ASN A N 1
ATOM 1998 C CA . ASN A 1 252 ? -21.227 -3.001 7.828 1.00 97.00 252 ASN A CA 1
ATOM 1999 C C . ASN A 1 252 ? -20.986 -1.637 7.159 1.00 97.00 252 ASN A C 1
ATOM 2001 O O . ASN A 1 252 ? -21.697 -1.285 6.222 1.00 97.00 252 ASN A O 1
ATOM 2005 N N . SER A 1 253 ? -20.009 -0.859 7.635 1.00 96.19 253 SER A N 1
ATOM 2006 C CA . SER A 1 253 ? -19.777 0.525 7.187 1.00 96.19 253 SER A CA 1
ATOM 2007 C C . SER A 1 253 ? -18.366 0.807 6.663 1.00 96.19 253 SER A C 1
ATOM 2009 O O . SER A 1 253 ? -18.131 1.877 6.102 1.00 96.19 253 SER A O 1
ATOM 2011 N N . PHE A 1 254 ? -17.427 -0.126 6.821 1.00 98.19 254 PHE A N 1
ATOM 2012 C CA . PHE A 1 254 ? -16.036 0.038 6.401 1.00 98.19 254 PHE A CA 1
ATOM 2013 C C . PHE A 1 254 ? -15.400 -1.311 6.054 1.00 98.19 254 PHE A C 1
ATOM 2015 O O . PHE A 1 254 ? -15.954 -2.375 6.326 1.00 98.19 254 PHE A O 1
ATOM 2022 N N . VAL A 1 255 ? -14.218 -1.257 5.449 1.00 98.75 255 VAL A N 1
ATOM 2023 C CA . VAL A 1 255 ? -13.352 -2.417 5.233 1.00 98.75 255 VAL A CA 1
ATOM 2024 C C . VAL A 1 255 ? -12.067 -2.200 6.010 1.00 98.75 255 VAL A C 1
ATOM 2026 O O . VAL A 1 255 ? -11.444 -1.148 5.899 1.00 98.75 255 VAL A O 1
ATOM 2029 N N . HIS A 1 256 ? -11.672 -3.189 6.798 1.00 98.69 256 HIS A N 1
ATOM 2030 C CA . HIS A 1 256 ? -10.344 -3.240 7.383 1.00 98.69 256 HIS A CA 1
ATOM 2031 C C . HIS A 1 256 ? -9.359 -3.785 6.354 1.00 98.69 256 HIS A C 1
ATOM 2033 O O . HIS A 1 256 ? -9.612 -4.836 5.761 1.00 98.69 256 HIS A O 1
ATOM 2039 N N . VAL A 1 257 ? -8.231 -3.107 6.182 1.00 98.69 257 VAL A N 1
ATOM 2040 C CA . VAL A 1 257 ? -7.115 -3.546 5.344 1.00 98.69 257 VAL A CA 1
ATOM 2041 C C . VAL A 1 257 ? -5.815 -3.473 6.134 1.00 98.69 257 VAL A C 1
ATOM 2043 O O . VAL A 1 257 ? -5.583 -2.505 6.858 1.00 98.69 257 VAL A O 1
ATOM 2046 N N . ASP A 1 258 ? -4.939 -4.465 5.985 1.00 98.50 258 ASP A N 1
ATOM 2047 C CA . ASP A 1 258 ? -3.606 -4.406 6.581 1.00 98.50 258 ASP A CA 1
ATOM 2048 C C . ASP A 1 258 ? -2.520 -5.145 5.790 1.00 98.50 258 ASP A C 1
ATOM 2050 O O . ASP A 1 258 ? -2.797 -5.939 4.892 1.00 98.50 258 ASP A O 1
ATOM 2054 N N . THR A 1 259 ? -1.261 -4.866 6.126 1.00 97.56 259 THR A N 1
ATOM 2055 C CA . THR A 1 259 ? -0.055 -5.385 5.461 1.00 97.56 259 THR A CA 1
ATOM 2056 C C . THR A 1 259 ? 0.683 -6.449 6.278 1.00 97.56 259 THR A C 1
ATOM 2058 O O . THR A 1 259 ? 1.911 -6.562 6.199 1.00 97.56 259 THR A O 1
ATOM 2061 N N . ARG A 1 260 ? -0.028 -7.243 7.093 1.00 95.81 260 ARG A N 1
ATOM 2062 C CA . ARG A 1 260 ? 0.580 -8.427 7.725 1.00 95.81 260 ARG A CA 1
ATOM 2063 C C . ARG A 1 260 ? 1.128 -9.387 6.655 1.00 95.81 260 ARG A C 1
ATOM 2065 O O . ARG A 1 260 ? 0.685 -9.386 5.514 1.00 95.81 260 ARG A O 1
ATOM 2072 N N . ASN A 1 261 ? 2.092 -10.219 7.024 1.00 94.00 261 ASN A N 1
ATOM 2073 C CA . ASN A 1 261 ? 2.830 -11.087 6.098 1.00 94.00 261 ASN A CA 1
ATOM 2074 C C . ASN A 1 261 ? 2.152 -12.442 5.819 1.00 94.00 261 ASN A C 1
ATOM 2076 O O . ASN A 1 261 ? 2.813 -13.380 5.393 1.00 94.00 261 ASN A O 1
ATOM 2080 N N . TYR A 1 262 ? 0.859 -12.571 6.100 1.00 94.38 262 TYR A N 1
ATOM 2081 C CA . TYR A 1 262 ? 0.074 -13.769 5.815 1.00 94.38 262 TYR A CA 1
ATOM 2082 C C . TYR A 1 262 ? -1.361 -13.378 5.477 1.00 94.38 262 TYR A C 1
ATOM 2084 O O . TYR A 1 262 ? -1.842 -12.323 5.896 1.00 94.38 262 TYR A O 1
ATOM 2092 N N . VAL A 1 263 ? -2.050 -14.235 4.731 1.00 94.50 263 VAL A N 1
ATOM 2093 C CA . VAL A 1 263 ? -3.439 -14.009 4.332 1.00 94.50 263 VAL A CA 1
ATOM 2094 C C . VAL A 1 263 ? -4.374 -14.263 5.520 1.00 94.50 263 VAL A C 1
ATOM 2096 O O . VAL A 1 263 ? -4.389 -15.343 6.101 1.00 94.50 263 VAL A O 1
ATOM 2099 N N . ALA A 1 264 ? -5.172 -13.259 5.882 1.00 95.44 264 ALA A N 1
ATOM 2100 C CA . ALA A 1 264 ? 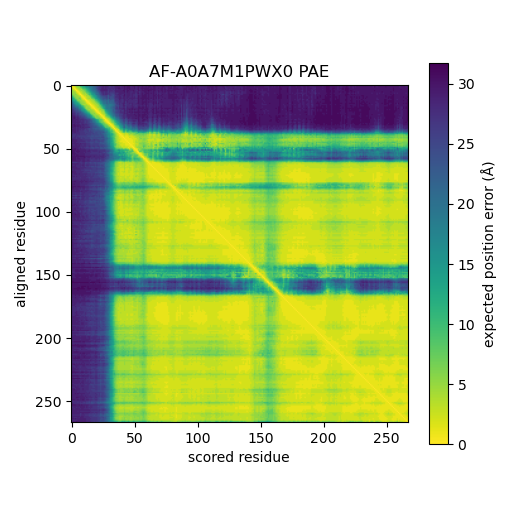-6.237 -13.343 6.876 1.00 95.44 264 ALA A CA 1
ATOM 2101 C C . ALA A 1 264 ? -7.508 -12.675 6.340 1.00 95.44 264 ALA A C 1
ATOM 2103 O O . ALA A 1 264 ? -7.456 -11.568 5.796 1.00 95.44 264 ALA A O 1
ATOM 2104 N N . ARG A 1 265 ? -8.658 -13.336 6.486 1.00 96.44 265 ARG A N 1
ATOM 2105 C CA . ARG A 1 265 ? -9.949 -12.874 5.961 1.00 96.44 265 ARG A CA 1
ATOM 2106 C C . ARG A 1 265 ? -11.030 -13.059 7.027 1.00 96.44 265 ARG A C 1
ATOM 2108 O O . ARG A 1 265 ? -11.133 -14.138 7.598 1.00 96.44 265 ARG A O 1
ATOM 2115 N N . TRP A 1 266 ? -11.818 -12.023 7.295 1.00 96.88 266 TRP A N 1
ATOM 2116 C CA . TRP A 1 266 ? -12.991 -12.089 8.175 1.00 96.88 266 TRP A CA 1
ATOM 2117 C C . TRP A 1 266 ? -14.096 -11.160 7.667 1.00 96.88 266 TRP A C 1
ATOM 2119 O O . TRP A 1 266 ? -13.841 -10.285 6.832 1.00 96.88 266 TRP A O 1
ATOM 2129 N N . LYS A 1 267 ? -15.328 -11.396 8.111 1.00 95.38 267 LYS A N 1
ATOM 2130 C CA . LYS A 1 267 ? -16.529 -10.656 7.720 1.00 95.38 267 LYS A CA 1
ATOM 2131 C C . LYS A 1 267 ? -17.494 -10.576 8.894 1.00 95.38 267 LYS A C 1
ATOM 2133 O O . LYS A 1 267 ? -17.358 -11.445 9.785 1.00 95.38 267 LYS A O 1
#

Mean predicted aligned error: 10.43 Å

Sequence (267 aa):
MHRRVKHRILSILLMFFIATTLLFAGGVKVANAQSSNYALSSYEKNLLQNLAFKGWKGFNVREADLIAEVQIRVAGWVNNADELMDIDGYMGPQTRRAIRNFNIAYGIGDTDRVIYSTAQMLNWLENNDGSTAHFNFSEFACKGNPYTWSVWYGTSPKQLSYGWSKLSPNAVKENVRRLMWRLEALRTKLGNSPIKVTSGFRYYTYNKQIGGAKNSQHIYGKAADISVRNVSPAKVYKAASESSFGGLGLYNSFVHVDT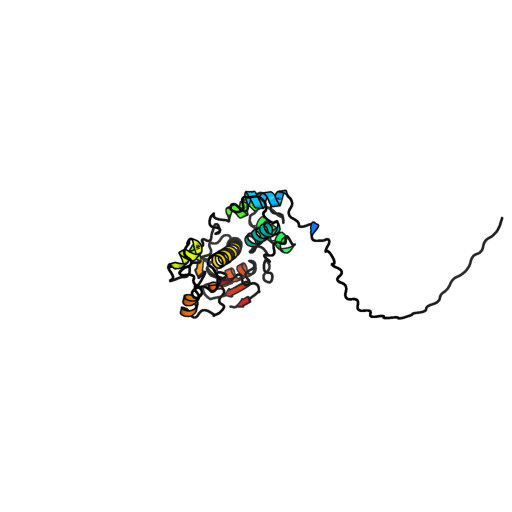RNYVARWK

Foldseek 3Di:
DDDDDDDDDDDDDDDDDDDDDDDDDDDDPPPPPPQVVQQDDPQLVCLLQPQQCPPNDDPDDDQLVSLLVLLLLLQQQLQALFDGGDSRSGRDPSQLNSLQSVCVLVVNDRGSGCDNVNSNVSNQQADPLLAGPQDDQVLQAAPPDPCSCCLRPNDDCPVVPPDFAPDHSVQLVVLLSSQRSLVVSLCSLVVVFRKRFPHFAGTQVRCVVVVHDNVDQSSRRFKTWIATPPAFLVRSQVSSSRGNFQEWEGDRGTIMTGNDPHHYYYD

Radius of gyration: 26.68 Å; Cα contacts (8 Å, |Δi|>4): 420; chains: 1; bounding box: 62×80×79 Å